Protein AF-A0A6F8PMJ7-F1 (afdb_monomer)

Mean predicted aligned error: 3.42 Å

Sequence (277 aa):
MAQDKQPNQLSEWVGDVQVLHQDPKNQNAIFQVASQFNLLEMVSPRVTPLAGITGYAYDKTQGPVCAMACAAGTLYRNYLVDMAGQKGQTDQCQLNMLDEFERAANHKKHGFWTMQNGYVMPSKPGLVKFKQFLSALSTEEAENLKALIKVGLQQNTQVTLNQAQHCVSQVYCSALPLAYHPYQDDLWQPFAQWVLDAAYEATFHHALLEKHRTGNRRIYLTLLGGGAFGNPTDWIIHAIEKSLHQFANCNLEIIFVSYGQSSQAVQSLLKRAGVSI

Foldseek 3Di:
DDQQQAFEAEAADEAQCLVVLQDPVQFAAEEEAEAFQLRHDDPDLVDWLVVPLPCLVVDRDRRSSVCLQQVVNNCQSAAADDFDPHGGGGQVTTHGLCPQLCVLLVCVVLVLADQRRRATGGDPVSLVSVVVSQVPDDPVRLVVSLLSRGWDKDGFGARPPPPRPGGYIYIYAYAHQQVVDPDDCVSCLVVRLSSLLSSLLVSVVVLLVSCVVPVAQEYEDELHCVPRSPDDSVSSLVSNVVNCVVCGRNHHHYYYYHYPDDDPSSVVSCVVVVHDD

Secondary structure (DSSP, 8-state):
-----PPPEEEEEES-HHHHHH-GGGTT-EEEEEE-TTS---SSTT--GGG-SGGGGT--SHHHHHHHHTHHHHHIIIIISEETTEES--SSS---TTHHHHHHTTHHHHT-EEEETTEEEE-HHHHHHHHHHHHTS-HHHHHHHHTT---EEEEEEEP-GGG---EEEEEEEE---GGGS---HHHHHHHHHHHHHHHHHHHHHHHHHHHHHHS--EEEE--TTSSTT---HHHHHHHHHHHHHHTTTS--EEEEEESSS--HHHHHHHHHTT---

Radius of gyration: 18.29 Å; Cα contacts (8 Å, |Δi|>4): 511; chains: 1; bounding box: 49×43×48 Å

Organism: NCBI:txid2675053

Solvent-accessible surface area (backbone atoms only — not comparable to full-atom values): 14902 Å² total; per-residue (Å²): 130,84,73,58,72,38,63,50,46,72,51,78,45,68,43,63,67,60,59,57,66,56,37,70,90,38,47,53,21,35,34,54,31,45,29,29,36,35,60,45,59,65,97,42,65,85,48,42,48,76,74,57,71,72,64,35,80,76,42,83,50,67,23,25,45,54,40,55,34,25,38,68,58,48,50,33,50,39,55,58,36,86,45,97,92,46,61,23,34,39,84,88,48,66,58,54,33,46,54,60,27,35,59,74,67,42,29,87,80,71,50,35,56,46,80,38,73,31,35,70,49,59,48,74,70,16,35,52,52,45,49,52,54,58,72,68,48,53,74,66,59,43,56,59,50,42,71,36,48,52,68,44,77,44,72,68,38,51,26,62,46,94,77,40,88,43,28,29,23,40,36,35,27,35,52,53,48,46,64,81,49,102,68,62,62,87,55,42,46,74,58,42,39,45,41,38,32,36,40,44,43,52,47,52,53,52,42,52,53,41,20,73,75,68,71,34,39,42,34,37,41,53,70,63,27,48,60,91,20,48,38,59,64,69,51,43,50,49,23,49,51,53,37,48,62,76,53,40,48,58,46,35,41,39,33,38,54,25,68,88,46,81,47,68,68,56,53,52,50,40,50,76,71,70,45,91,127

pLDDT: mean 95.52, std 6.34, range [44.03, 98.81]

Nearest PDB structures (foldseek):
  1vhu-assembly1_A  TM=6.018E-01  e=8.871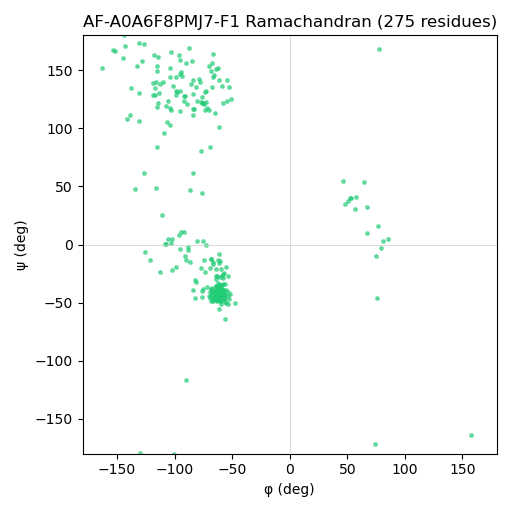E-06  Archaeoglobus fulgidus
  6fx7-assembly1_A  TM=5.863E-01  e=1.952E-05  Archaeoglobus fulgidus DSM 4304
  5zde-assembly1_C  TM=6.324E-01  e=3.594E-03  Deinococcus radiodurans R1 = ATCC 13939 = DSM 20539
  5zdc-assembly5_L  TM=5.803E-01  e=1.736E-03  Deinococcus radiodurans R1 = ATCC 13939 = DSM 20539
  5zdf-assembly1_A  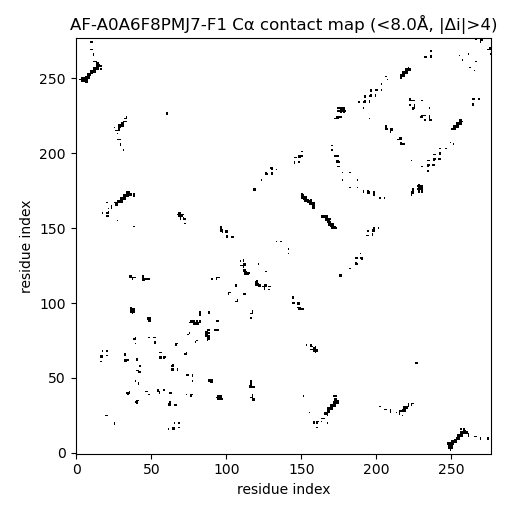TM=5.888E-01  e=2.213E-03  Deinococcus radiodurans R1 = ATCC 13939 = DSM 20539

Structure (mmCIF, N/CA/C/O backbone):
data_AF-A0A6F8PMJ7-F1
#
_entry.id   AF-A0A6F8PMJ7-F1
#
loop_
_atom_site.group_PDB
_atom_site.id
_atom_site.type_symbol
_atom_site.label_atom_id
_atom_site.label_alt_id
_atom_site.label_comp_id
_atom_site.label_asym_id
_atom_site.label_entity_id
_atom_site.label_seq_id
_atom_site.pdbx_PDB_ins_code
_atom_site.Cartn_x
_atom_site.Cartn_y
_atom_site.Cartn_z
_atom_site.occupancy
_atom_site.B_iso_or_equiv
_atom_site.auth_seq_id
_atom_site.auth_comp_id
_atom_site.auth_asym_id
_atom_site.auth_atom_id
_atom_site.pdbx_PDB_model_num
ATOM 1 N N . MET A 1 1 ? 10.478 11.045 26.915 1.00 44.03 1 MET A N 1
ATOM 2 C CA . MET A 1 1 ? 9.078 10.571 26.866 1.00 44.03 1 MET A CA 1
ATOM 3 C C . MET A 1 1 ? 9.116 9.059 26.939 1.00 44.03 1 MET A C 1
ATOM 5 O O . MET A 1 1 ? 9.893 8.468 26.199 1.00 44.03 1 MET A O 1
ATOM 9 N N . ALA A 1 2 ? 8.398 8.444 27.876 1.00 44.75 2 ALA A N 1
ATOM 10 C CA . ALA A 1 2 ? 8.402 6.992 28.008 1.00 44.75 2 ALA A CA 1
ATOM 11 C C . ALA A 1 2 ? 7.767 6.383 26.750 1.00 44.75 2 ALA A C 1
ATOM 13 O O . ALA A 1 2 ? 6.589 6.607 26.488 1.00 44.75 2 ALA A O 1
ATOM 14 N N . GLN A 1 3 ? 8.560 5.673 25.942 1.00 56.00 3 GLN A N 1
ATOM 15 C CA . GLN A 1 3 ? 8.011 4.781 24.926 1.00 56.00 3 GLN A CA 1
ATOM 16 C C . GLN A 1 3 ? 7.131 3.771 25.654 1.00 56.00 3 GLN A C 1
ATOM 18 O O . GLN A 1 3 ? 7.591 3.089 26.570 1.00 56.00 3 GLN A O 1
ATOM 23 N N . ASP A 1 4 ? 5.866 3.719 25.273 1.00 62.66 4 ASP A N 1
ATOM 24 C CA . ASP A 1 4 ? 4.902 2.756 25.775 1.00 62.66 4 ASP A CA 1
ATOM 25 C C . ASP A 1 4 ? 5.290 1.366 25.242 1.00 62.66 4 ASP A C 1
ATOM 27 O O . ASP A 1 4 ? 4.847 0.952 24.173 1.00 62.66 4 ASP A O 1
ATOM 31 N N . LYS A 1 5 ? 6.218 0.693 25.942 1.00 83.25 5 LYS A N 1
ATOM 32 C CA . LYS A 1 5 ? 6.809 -0.607 25.573 1.00 83.25 5 LYS A CA 1
ATOM 33 C C . LYS A 1 5 ? 5.847 -1.772 25.838 1.00 83.25 5 LYS A C 1
ATOM 35 O O . LYS A 1 5 ? 6.249 -2.774 26.426 1.00 83.25 5 LYS A O 1
ATOM 40 N N . GLN A 1 6 ? 4.577 -1.635 25.470 1.00 91.62 6 GLN A N 1
ATOM 41 C CA . GLN A 1 6 ? 3.628 -2.747 25.549 1.00 91.62 6 GLN A CA 1
ATOM 42 C C . GLN A 1 6 ? 3.534 -3.451 24.192 1.00 91.62 6 GLN A C 1
ATOM 44 O O . GLN A 1 6 ? 3.662 -2.792 23.152 1.00 91.62 6 GLN A O 1
ATOM 49 N N . PRO A 1 7 ? 3.310 -4.775 24.188 1.00 94.75 7 PRO A N 1
ATOM 50 C CA . PRO A 1 7 ? 3.139 -5.525 22.954 1.00 94.75 7 PRO A CA 1
ATOM 51 C C . PRO A 1 7 ? 1.913 -5.041 22.171 1.00 94.75 7 PRO A C 1
ATOM 53 O O . PRO A 1 7 ? 0.933 -4.555 22.744 1.00 94.75 7 PRO A O 1
ATOM 56 N N . ASN A 1 8 ? 1.959 -5.202 20.852 1.00 96.81 8 ASN A N 1
ATOM 57 C CA . ASN A 1 8 ? 0.798 -4.957 20.000 1.00 96.81 8 ASN A CA 1
ATOM 58 C C . ASN A 1 8 ? -0.303 -6.002 20.245 1.00 96.81 8 ASN A C 1
ATOM 60 O O . ASN A 1 8 ? -0.028 -7.164 20.539 1.00 96.81 8 ASN A O 1
ATOM 64 N N . GLN A 1 9 ? -1.556 -5.591 20.073 1.00 97.56 9 GLN A N 1
ATOM 65 C CA . GLN A 1 9 ? -2.720 -6.476 20.063 1.00 97.56 9 GLN A CA 1
ATOM 66 C C . GLN A 1 9 ? -3.093 -6.761 18.614 1.00 97.56 9 GLN A C 1
ATOM 68 O O . GLN A 1 9 ? -3.230 -5.823 17.833 1.00 97.56 9 GLN A O 1
ATOM 73 N N . LEU A 1 10 ? -3.252 -8.035 18.257 1.00 98.25 10 LEU A N 1
ATOM 74 C CA . LEU A 1 10 ? -3.600 -8.452 16.901 1.00 98.25 10 LEU A CA 1
ATOM 75 C C . LEU A 1 10 ? -4.967 -9.139 16.899 1.00 98.25 10 LEU A C 1
ATOM 77 O O . LEU A 1 10 ? -5.265 -9.931 17.790 1.00 98.25 10 LEU A O 1
ATOM 81 N N . SER A 1 11 ? -5.780 -8.866 15.884 1.00 98.06 11 SER A N 1
ATOM 82 C CA . SER A 1 11 ? -7.054 -9.558 15.658 1.00 98.06 11 SER A CA 1
ATOM 83 C C . SER A 1 11 ? -7.411 -9.580 14.174 1.00 98.06 11 SER A C 1
ATOM 85 O O . SER A 1 11 ? -6.809 -8.867 13.370 1.00 98.06 11 SER A O 1
ATOM 87 N N . GLU A 1 12 ? -8.388 -10.401 13.800 1.00 98.12 12 GLU A N 1
ATOM 88 C CA . GLU A 1 12 ? -9.005 -10.362 12.476 1.00 98.12 12 GLU A CA 1
ATOM 89 C C . GLU A 1 12 ? -10.433 -9.846 12.603 1.00 98.12 12 GLU A C 1
ATOM 91 O O . GLU A 1 12 ? -11.171 -10.223 13.515 1.00 98.12 12 GLU A O 1
ATOM 96 N N . TRP A 1 13 ? -10.830 -9.011 11.654 1.00 97.81 13 TRP A N 1
ATOM 97 C CA . TRP A 1 13 ? -12.210 -8.622 11.459 1.00 97.81 13 TRP A CA 1
ATOM 98 C C . TRP A 1 13 ? -12.674 -9.061 10.072 1.00 97.81 13 TRP A C 1
ATOM 100 O O . TRP A 1 13 ? -12.023 -8.769 9.067 1.00 97.81 13 TRP A O 1
ATOM 110 N N . VAL A 1 14 ? -13.805 -9.766 10.029 1.00 97.25 14 VAL A N 1
ATOM 111 C CA . VAL A 1 14 ? -14.393 -10.285 8.792 1.00 97.25 14 VAL A CA 1
ATOM 112 C C . VAL A 1 14 ? -15.643 -9.488 8.447 1.00 97.25 14 VAL A C 1
ATOM 114 O O . VAL A 1 14 ? -16.611 -9.493 9.206 1.00 97.25 14 VAL A O 1
ATOM 117 N N . GLY A 1 15 ? -15.645 -8.837 7.286 1.00 95.00 15 GLY A N 1
ATOM 118 C CA . GLY A 1 15 ? -16.805 -8.104 6.792 1.00 95.00 15 GLY A CA 1
ATOM 119 C C . GLY A 1 15 ? -16.458 -7.018 5.780 1.00 95.00 15 GLY A C 1
ATOM 120 O O . GLY A 1 15 ? -15.372 -6.989 5.204 1.00 95.00 15 GLY A O 1
ATOM 121 N N . ASP A 1 16 ? -17.409 -6.114 5.563 1.00 94.62 16 ASP A N 1
ATOM 122 C CA . ASP A 1 16 ? -17.236 -4.946 4.701 1.00 94.62 16 ASP A CA 1
ATOM 123 C C . ASP A 1 16 ? -16.549 -3.781 5.435 1.00 94.62 16 ASP A C 1
ATOM 125 O O . ASP A 1 16 ? -17.098 -3.199 6.372 1.00 94.62 16 ASP A O 1
ATOM 129 N N . VAL A 1 17 ? -15.362 -3.387 4.972 1.00 95.94 17 VAL A N 1
ATOM 130 C CA . VAL A 1 17 ? -14.562 -2.295 5.552 1.00 95.94 17 VAL A CA 1
ATOM 131 C C . VAL A 1 17 ? -15.312 -0.954 5.650 1.00 95.94 17 VAL A C 1
ATOM 133 O O . VAL A 1 17 ? -14.937 -0.104 6.462 1.00 95.94 17 VAL A O 1
ATOM 136 N N . GLN A 1 18 ? -16.396 -0.749 4.892 1.00 96.31 18 GLN A N 1
ATOM 137 C CA . GLN A 1 18 ? -17.269 0.420 5.049 1.00 96.31 18 GLN A CA 1
ATOM 138 C C . GLN A 1 18 ? -17.901 0.496 6.440 1.00 96.31 18 GLN A C 1
ATOM 140 O O . GLN A 1 18 ? -18.009 1.588 6.994 1.00 96.31 18 GLN A O 1
ATOM 145 N N . VAL A 1 19 ? -18.253 -0.649 7.034 1.00 96.62 19 VAL A N 1
ATOM 146 C CA . VAL A 1 19 ? -18.799 -0.725 8.399 1.00 96.62 19 VAL A CA 1
ATOM 147 C C . VAL A 1 19 ? -17.776 -0.200 9.404 1.00 96.62 19 VAL A C 1
ATOM 149 O O . VAL A 1 19 ? -18.125 0.561 10.304 1.00 96.62 19 VAL A O 1
ATOM 152 N N . LEU A 1 20 ? -16.496 -0.534 9.213 1.00 97.31 20 LEU A N 1
ATOM 153 C CA . LEU A 1 20 ? -15.414 -0.019 10.051 1.00 97.31 20 LEU A CA 1
ATOM 154 C C . LEU A 1 20 ? -15.229 1.492 9.874 1.00 97.31 20 LEU A C 1
ATOM 156 O O . LEU A 1 20 ? -15.045 2.195 10.862 1.00 97.31 20 LEU A O 1
ATOM 160 N N . HIS A 1 21 ? -15.325 2.025 8.655 1.00 98.00 21 HIS A N 1
ATOM 161 C CA . HIS A 1 21 ? -15.266 3.479 8.463 1.00 98.00 21 HIS A CA 1
ATOM 162 C C . HIS A 1 21 ? -16.444 4.186 9.143 1.00 98.00 21 HIS A C 1
ATOM 164 O O . HIS A 1 21 ? -16.264 5.254 9.718 1.00 98.00 21 HIS A O 1
ATOM 170 N N . GLN A 1 22 ? -17.641 3.598 9.109 1.00 97.12 22 GLN A N 1
ATOM 171 C CA . GLN A 1 22 ? -18.854 4.176 9.691 1.00 97.12 22 GLN A CA 1
ATOM 172 C C . GLN A 1 22 ? -18.898 4.134 11.221 1.00 97.12 22 GLN A C 1
ATOM 174 O O . GLN A 1 22 ? -19.606 4.950 11.805 1.00 97.12 22 GLN A O 1
ATOM 179 N N . ASP A 1 23 ? -18.173 3.221 11.874 1.00 97.00 23 ASP A N 1
ATOM 180 C CA . ASP A 1 23 ? -18.169 3.111 13.336 1.00 97.00 23 ASP A CA 1
ATOM 181 C C . ASP A 1 23 ? -17.451 4.320 13.976 1.00 97.00 23 ASP A C 1
ATOM 183 O O . ASP A 1 23 ? -16.234 4.467 13.813 1.00 97.00 23 ASP A O 1
ATOM 187 N N . PRO A 1 24 ? -18.147 5.168 14.761 1.00 96.62 24 PRO A N 1
ATOM 188 C CA . PRO A 1 24 ? -17.528 6.309 15.436 1.00 96.62 24 PRO A CA 1
ATOM 189 C C . PRO A 1 24 ? -16.399 5.922 16.399 1.00 96.62 24 PRO A C 1
ATOM 191 O O . PRO A 1 24 ? -15.531 6.744 16.689 1.00 96.62 24 PRO A O 1
ATOM 194 N N . LYS A 1 25 ? -16.346 4.663 16.867 1.00 96.19 25 LYS A N 1
ATOM 195 C CA . LYS A 1 25 ? -15.222 4.147 17.670 1.00 96.19 25 LYS A CA 1
ATOM 196 C C . LYS A 1 25 ? -13.894 4.168 16.915 1.00 96.19 25 LYS A C 1
ATOM 198 O O . LYS A 1 25 ? -12.847 4.035 17.549 1.00 96.19 25 LYS A O 1
ATOM 203 N N . ASN A 1 26 ? -13.930 4.315 15.592 1.00 97.44 26 ASN A N 1
ATOM 204 C CA . ASN A 1 26 ? -12.762 4.403 14.725 1.00 97.44 26 ASN A CA 1
ATOM 205 C C . ASN A 1 26 ? -12.331 5.836 14.427 1.00 97.44 26 ASN A C 1
ATOM 207 O O . ASN A 1 26 ? -11.459 6.032 13.586 1.00 97.44 26 ASN A O 1
ATOM 211 N N . GLN A 1 27 ? -12.871 6.837 15.125 1.00 97.56 27 GLN A N 1
ATOM 212 C CA . GLN A 1 27 ? -12.383 8.208 15.017 1.00 97.56 27 GLN A CA 1
ATOM 213 C C . GLN A 1 27 ? -10.859 8.274 15.212 1.00 97.56 27 GLN A C 1
ATOM 215 O O . GLN A 1 27 ? -10.346 7.838 16.239 1.00 97.56 27 GLN A O 1
ATOM 220 N N . ASN A 1 28 ? -10.143 8.861 14.252 1.00 97.44 28 ASN A N 1
ATOM 221 C CA . ASN A 1 28 ? -8.676 8.934 14.174 1.00 97.44 28 ASN A CA 1
ATOM 222 C C . ASN A 1 28 ? -7.945 7.592 13.955 1.00 97.44 28 ASN A C 1
ATOM 224 O O . ASN A 1 28 ? -6.723 7.551 14.073 1.00 97.44 28 ASN A O 1
ATOM 228 N N . ALA A 1 29 ? -8.647 6.495 13.656 1.00 98.19 29 ALA A N 1
ATOM 229 C CA . ALA A 1 29 ? -7.992 5.237 13.301 1.00 98.19 29 ALA A CA 1
ATOM 230 C C . ALA A 1 29 ? -7.313 5.343 11.927 1.00 98.19 29 ALA A C 1
ATOM 232 O O . ALA A 1 29 ? -7.741 6.117 11.063 1.00 98.19 29 ALA A O 1
ATOM 233 N N . ILE A 1 30 ? -6.273 4.534 11.726 1.00 98.50 30 ILE A N 1
ATOM 234 C CA . ILE A 1 30 ? -5.557 4.426 10.452 1.00 98.50 30 ILE A CA 1
ATOM 235 C C . ILE A 1 30 ? -6.109 3.254 9.646 1.00 98.50 30 ILE A C 1
ATOM 237 O O . ILE A 1 30 ? -6.209 2.140 10.156 1.00 98.50 30 ILE A O 1
ATOM 241 N N . PHE A 1 31 ? -6.402 3.489 8.372 1.00 98.75 31 PHE A N 1
ATOM 242 C CA . PHE A 1 31 ? -6.764 2.459 7.404 1.00 98.75 31 PHE A CA 1
ATOM 243 C C . PHE A 1 31 ? -5.690 2.373 6.325 1.00 98.75 31 PHE A C 1
ATOM 245 O O . PHE A 1 31 ? -5.420 3.361 5.641 1.00 98.75 31 PHE A O 1
ATOM 252 N N . GLN A 1 32 ? -5.083 1.199 6.153 1.00 98.75 32 GLN A N 1
ATOM 253 C CA . GLN A 1 32 ? -4.269 0.923 4.976 1.00 98.75 32 GLN A CA 1
ATOM 254 C C . GLN A 1 32 ? -5.195 0.675 3.784 1.00 98.75 32 GLN A C 1
ATOM 256 O O . GLN A 1 32 ? -6.026 -0.234 3.809 1.00 98.75 32 GLN A O 1
ATOM 261 N N . VAL A 1 33 ? -5.041 1.482 2.738 1.00 98.44 33 VAL A N 1
ATOM 262 C CA . VAL A 1 33 ? -5.892 1.468 1.551 1.00 98.44 33 VAL A CA 1
ATOM 263 C C . VAL A 1 33 ? -5.077 1.018 0.348 1.00 98.44 33 VAL A C 1
ATOM 265 O O . VAL A 1 33 ? -3.980 1.520 0.104 1.00 98.44 33 VAL A O 1
ATOM 268 N N . ALA A 1 34 ? -5.610 0.055 -0.406 1.00 97.88 34 ALA A N 1
ATOM 269 C CA . ALA A 1 34 ? -4.971 -0.373 -1.646 1.00 97.88 34 ALA A CA 1
ATOM 270 C C . ALA A 1 34 ? -5.156 0.705 -2.716 1.00 97.88 34 ALA A C 1
ATOM 272 O O . ALA A 1 34 ? -6.264 1.188 -2.924 1.00 97.88 34 ALA A O 1
ATOM 273 N N . SER A 1 35 ? -4.069 1.047 -3.393 1.00 98.12 35 SER A N 1
ATOM 274 C CA . SER A 1 35 ? -3.992 2.130 -4.367 1.00 98.12 35 SER A CA 1
ATOM 275 C C . SER A 1 35 ? -3.072 1.749 -5.525 1.00 98.12 35 SER A C 1
ATOM 277 O O . SER A 1 35 ? -2.354 0.753 -5.473 1.00 98.12 35 SER A O 1
ATOM 279 N N . GLN A 1 36 ? -3.069 2.563 -6.572 1.00 98.38 36 GLN A N 1
ATOM 280 C CA . GLN A 1 36 ? -2.014 2.633 -7.582 1.00 98.38 36 GLN A CA 1
ATOM 281 C C . GLN A 1 36 ? -0.914 3.612 -7.147 1.00 98.38 36 GLN A C 1
ATOM 283 O O . GLN A 1 36 ? -1.107 4.410 -6.222 1.00 98.38 36 GLN A O 1
ATOM 288 N N . PHE A 1 37 ? 0.226 3.618 -7.848 1.00 98.69 37 PHE A N 1
ATOM 289 C CA . PHE A 1 37 ? 1.337 4.535 -7.558 1.00 98.69 37 PHE A CA 1
ATOM 290 C C . PHE A 1 37 ? 1.027 6.008 -7.861 1.00 98.69 37 PHE A C 1
ATOM 292 O O . PHE A 1 37 ? 1.766 6.879 -7.419 1.00 98.69 37 PHE A O 1
ATOM 299 N N . ASN A 1 38 ? -0.060 6.319 -8.566 1.00 98.44 38 ASN A N 1
ATOM 300 C CA . ASN A 1 38 ? -0.543 7.694 -8.739 1.00 98.44 38 ASN A CA 1
ATOM 301 C C . ASN A 1 38 ? -1.568 8.111 -7.669 1.00 98.44 38 ASN A C 1
ATOM 303 O O . ASN A 1 38 ? -2.197 9.162 -7.784 1.00 98.44 38 ASN A O 1
ATOM 307 N N . LEU A 1 39 ? -1.732 7.300 -6.620 1.00 98.50 39 LEU A N 1
ATOM 308 C CA . LEU A 1 39 ? -2.718 7.520 -5.567 1.00 98.50 39 LEU A CA 1
ATOM 309 C C . LEU A 1 39 ? -4.152 7.599 -6.110 1.00 98.50 39 LEU A C 1
ATOM 311 O O . LEU A 1 39 ? -4.915 8.460 -5.674 1.00 98.50 39 LEU A O 1
ATOM 315 N N . LEU A 1 40 ? -4.497 6.740 -7.069 1.00 98.06 40 LEU A N 1
ATOM 316 C CA . LEU A 1 40 ? -5.857 6.504 -7.552 1.00 98.06 40 LEU A CA 1
ATOM 317 C C . LEU A 1 40 ? -6.141 4.993 -7.582 1.00 98.06 40 LEU A C 1
ATOM 319 O O . LEU A 1 40 ? -5.274 4.160 -7.319 1.00 98.06 40 LEU A O 1
ATOM 323 N N . GLU A 1 41 ? -7.386 4.633 -7.866 1.00 96.62 41 GLU A N 1
ATOM 324 C CA . GLU A 1 41 ? -7.919 3.274 -7.811 1.00 96.62 41 GLU A CA 1
ATOM 325 C C . GLU A 1 41 ? -8.737 2.988 -9.079 1.00 96.62 41 GLU A C 1
ATOM 327 O O . GLU A 1 41 ? -9.876 2.528 -9.044 1.00 96.62 41 GLU A O 1
ATOM 332 N N . MET A 1 42 ? -8.161 3.325 -10.233 1.00 95.06 42 MET A N 1
ATOM 333 C CA . MET A 1 42 ? -8.787 3.091 -11.533 1.00 95.06 42 MET A CA 1
ATOM 334 C C . MET A 1 42 ? -8.934 1.592 -11.830 1.00 95.06 42 MET A C 1
ATOM 336 O O . MET A 1 42 ? -8.061 0.797 -11.509 1.00 95.06 42 MET A O 1
ATOM 340 N N . VAL A 1 43 ? -9.999 1.190 -12.523 1.00 94.00 43 VAL A N 1
ATOM 341 C CA . VAL A 1 43 ? -10.291 -0.237 -12.792 1.00 94.00 43 VAL A CA 1
ATOM 342 C C . VAL A 1 43 ? -9.302 -0.917 -13.756 1.00 94.00 43 VAL A C 1
ATOM 344 O O . VAL A 1 43 ? -9.337 -2.131 -13.943 1.00 94.00 43 VAL A O 1
ATOM 347 N N . SER A 1 44 ? -8.456 -0.146 -14.445 1.00 95.25 44 SER A N 1
ATOM 348 C CA . SER A 1 44 ? -7.535 -0.644 -15.470 1.00 95.25 44 SER A CA 1
ATOM 349 C C . SER A 1 44 ? -6.427 0.372 -15.768 1.00 95.25 44 SER A C 1
ATOM 351 O O . SER A 1 44 ? -6.705 1.573 -15.755 1.00 95.25 44 SER A O 1
ATOM 353 N N . PRO A 1 45 ? -5.227 -0.068 -16.205 1.00 96.38 45 PRO A N 1
ATOM 354 C CA . PRO A 1 45 ? -4.172 0.823 -16.705 1.00 96.38 45 PRO A CA 1
ATOM 355 C C . PRO A 1 45 ? -4.570 1.635 -17.947 1.00 96.38 45 PRO A C 1
ATOM 357 O O . PRO A 1 45 ? -3.812 2.495 -18.390 1.00 96.38 45 PRO A O 1
ATOM 360 N N . ARG A 1 46 ? -5.729 1.374 -18.564 1.00 96.94 46 ARG A N 1
ATOM 361 C CA . ARG A 1 46 ? -6.249 2.161 -19.697 1.00 96.94 46 ARG A CA 1
ATOM 362 C C . ARG A 1 46 ? -7.138 3.330 -19.273 1.00 96.94 46 ARG A C 1
ATOM 364 O O . ARG A 1 46 ? -7.440 4.176 -20.108 1.00 96.94 46 ARG A O 1
ATOM 371 N N . VAL A 1 47 ? -7.566 3.371 -18.015 1.00 97.31 47 VAL A N 1
ATOM 372 C CA . VAL A 1 47 ? -8.423 4.434 -17.490 1.00 97.31 47 VAL A CA 1
ATOM 373 C C . VAL A 1 47 ? -7.531 5.524 -16.907 1.00 97.31 47 VAL A C 1
ATOM 375 O O . VAL A 1 47 ? -6.679 5.257 -16.064 1.00 97.31 47 VAL A O 1
ATOM 378 N N . THR A 1 48 ? -7.700 6.746 -17.404 1.00 97.69 48 THR A N 1
ATOM 379 C CA . THR A 1 48 ? -6.907 7.910 -16.995 1.00 97.69 48 THR A CA 1
ATOM 380 C C . THR A 1 48 ? -7.645 8.713 -15.919 1.00 97.69 48 THR A C 1
ATOM 382 O O . THR A 1 48 ? -8.867 8.591 -15.800 1.00 97.69 48 THR A O 1
ATOM 385 N N . PRO A 1 49 ? -6.955 9.604 -15.183 1.00 97.56 49 PRO A N 1
ATOM 386 C CA . PRO A 1 49 ? -7.599 10.527 -14.238 1.00 97.56 49 PRO A CA 1
ATOM 387 C C . PRO A 1 49 ? -8.739 11.372 -14.835 1.00 97.56 49 PRO A C 1
ATOM 389 O O . PRO A 1 49 ? -9.680 11.750 -14.134 1.00 97.56 49 PRO A O 1
ATOM 392 N N . LEU A 1 50 ? -8.696 11.632 -16.149 1.00 97.38 50 LEU A N 1
ATOM 393 C CA . LEU A 1 50 ? -9.732 12.384 -16.867 1.00 97.38 50 LEU A CA 1
ATOM 394 C C . LEU A 1 50 ? -11.066 11.635 -16.976 1.00 97.38 50 LEU A C 1
ATOM 396 O O . LEU A 1 50 ? -12.099 12.271 -17.165 1.00 97.38 50 LEU A O 1
ATOM 400 N N . ALA A 1 51 ? -11.072 10.307 -16.818 1.00 97.06 51 ALA A N 1
ATOM 401 C CA . ALA A 1 51 ? -12.311 9.537 -16.709 1.00 97.06 51 ALA A CA 1
ATOM 402 C C . ALA A 1 51 ? -13.084 9.851 -15.412 1.00 97.06 51 ALA A C 1
ATOM 404 O O . ALA A 1 51 ? -14.270 9.540 -15.302 1.00 97.06 51 ALA A O 1
ATOM 405 N N . GLY A 1 52 ? -12.423 10.498 -14.448 1.00 96.69 52 GLY A N 1
ATOM 406 C CA . GLY A 1 52 ? -13.000 10.892 -13.177 1.00 96.69 52 GLY A CA 1
ATOM 407 C C . GLY A 1 52 ? -13.207 9.733 -12.208 1.00 96.69 52 GLY A C 1
ATOM 408 O O . GLY A 1 52 ? -12.765 8.610 -12.427 1.00 96.69 52 GLY A O 1
ATOM 409 N N . ILE A 1 53 ? -13.890 10.030 -11.103 1.00 96.62 53 ILE A N 1
ATOM 410 C CA . ILE A 1 53 ? -14.004 9.112 -9.956 1.00 96.62 53 ILE A CA 1
ATOM 411 C C . ILE A 1 53 ? -15.354 8.386 -9.874 1.00 96.62 53 ILE A C 1
ATOM 413 O O . ILE A 1 53 ? -15.584 7.611 -8.954 1.00 96.62 53 ILE A O 1
ATOM 417 N N . THR A 1 54 ? -16.273 8.600 -10.820 1.00 95.19 54 THR A N 1
ATOM 418 C CA . THR A 1 54 ? -17.606 7.960 -10.794 1.00 95.19 54 THR A CA 1
ATOM 419 C C . THR A 1 54 ? -17.527 6.437 -10.916 1.00 95.19 54 THR A C 1
ATOM 421 O O . THR A 1 54 ? -18.357 5.733 -10.342 1.00 95.19 54 THR A O 1
ATOM 424 N N . GLY A 1 55 ? -16.500 5.922 -11.602 1.00 95.19 55 GLY A N 1
ATOM 425 C CA . GLY 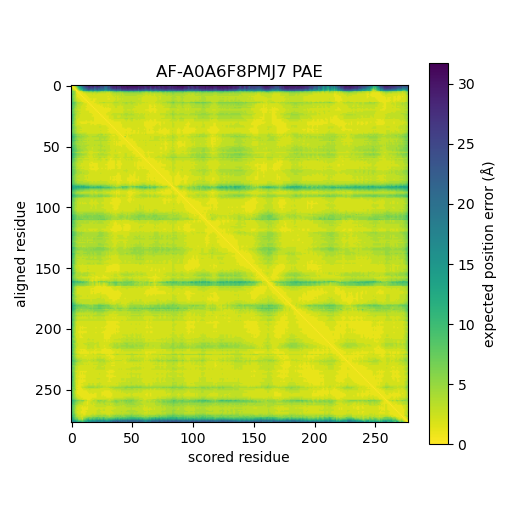A 1 55 ? -16.241 4.486 -11.739 1.00 95.19 55 GLY A CA 1
ATOM 426 C C . GLY A 1 55 ? -16.033 3.763 -10.405 1.00 95.19 55 GLY A C 1
ATOM 427 O O . GLY A 1 55 ? -16.388 2.592 -10.286 1.00 95.19 55 GLY A O 1
ATOM 428 N N . TYR A 1 56 ? -15.556 4.472 -9.377 1.00 96.25 56 TYR A N 1
ATOM 429 C CA . TYR A 1 56 ? -15.299 3.909 -8.052 1.00 96.25 56 TYR A CA 1
ATOM 430 C C . TYR A 1 56 ? -16.563 3.346 -7.395 1.00 96.25 56 TYR A C 1
ATOM 432 O O . TYR A 1 56 ? -16.485 2.413 -6.606 1.00 96.25 56 TYR A O 1
ATOM 440 N N . ALA A 1 57 ? -17.746 3.880 -7.724 1.00 94.19 57 ALA A N 1
ATOM 441 C CA . ALA A 1 57 ? -19.010 3.399 -7.165 1.00 94.19 57 ALA A CA 1
ATOM 442 C C . ALA A 1 57 ? -19.313 1.934 -7.546 1.00 94.19 57 ALA A C 1
ATOM 444 O O . ALA A 1 57 ? -20.016 1.222 -6.811 1.00 94.19 57 ALA A O 1
ATOM 445 N N . TYR A 1 58 ? -18.780 1.488 -8.687 1.00 94.81 58 TYR A N 1
ATOM 446 C CA . TYR A 1 58 ? -19.020 0.165 -9.262 1.00 94.81 58 TYR A CA 1
ATOM 447 C C . TYR A 1 58 ? -17.905 -0.835 -8.957 1.00 94.81 58 TYR A C 1
ATOM 449 O O . TYR A 1 58 ? -18.145 -2.039 -9.021 1.00 94.81 58 TYR A O 1
ATOM 457 N N . ASP A 1 59 ? -16.716 -0.361 -8.592 1.00 93.75 59 ASP A N 1
ATOM 458 C CA . ASP A 1 59 ? -15.616 -1.221 -8.177 1.00 93.75 59 ASP A CA 1
ATOM 459 C C . ASP A 1 59 ? -15.754 -1.567 -6.686 1.00 93.75 59 ASP A C 1
ATOM 461 O O . ASP A 1 59 ? -15.751 -0.700 -5.813 1.00 93.75 59 ASP A O 1
ATOM 465 N N . LYS A 1 60 ? -15.933 -2.860 -6.395 1.00 92.62 60 LYS A N 1
ATOM 466 C CA . LYS A 1 60 ? -16.102 -3.384 -5.030 1.00 92.62 60 LYS A CA 1
ATOM 467 C C . LYS A 1 60 ? -14.801 -3.903 -4.420 1.00 92.62 60 LYS A C 1
ATOM 469 O O . LYS A 1 60 ? -14.830 -4.522 -3.359 1.00 92.62 60 LYS A O 1
ATOM 474 N N . THR A 1 61 ? -13.662 -3.680 -5.072 1.00 93.75 61 THR A N 1
ATOM 475 C CA . THR A 1 61 ? -12.361 -3.963 -4.467 1.00 93.75 61 THR A CA 1
ATOM 476 C C . THR A 1 61 ? -12.091 -3.006 -3.304 1.00 93.75 61 THR A C 1
ATOM 478 O O . THR A 1 61 ? -12.658 -1.918 -3.204 1.00 93.75 61 THR A O 1
ATOM 481 N N . GLN A 1 62 ? -11.224 -3.427 -2.382 1.00 95.06 62 GLN A N 1
ATOM 482 C CA . GLN A 1 62 ? -11.003 -2.711 -1.123 1.00 95.06 62 GLN A CA 1
ATOM 483 C C . GLN A 1 62 ? -10.561 -1.250 -1.322 1.00 95.06 62 GLN A C 1
ATOM 485 O O . GLN A 1 62 ? -11.045 -0.383 -0.603 1.00 95.06 62 GLN A O 1
ATOM 490 N N . GLY A 1 63 ? -9.702 -0.970 -2.308 1.00 97.06 63 GLY A N 1
ATOM 491 C CA . GLY A 1 63 ? -9.201 0.381 -2.584 1.00 97.06 63 GLY A CA 1
ATOM 492 C C . GLY A 1 63 ? -10.319 1.399 -2.839 1.00 97.06 63 GLY A C 1
ATOM 493 O O . GLY A 1 63 ? -10.507 2.298 -2.019 1.00 97.06 63 GLY A O 1
ATOM 494 N N . PRO A 1 64 ? -11.111 1.242 -3.917 1.00 97.00 64 PRO A N 1
ATOM 495 C CA . PRO A 1 64 ? -12.258 2.099 -4.223 1.00 97.00 64 PRO A CA 1
ATOM 496 C C . PRO A 1 64 ? -13.282 2.186 -3.091 1.00 97.00 64 PRO A C 1
ATOM 498 O O . PRO A 1 64 ? -13.794 3.268 -2.809 1.00 97.00 64 PRO A O 1
ATOM 501 N N . VAL A 1 65 ? -13.555 1.074 -2.402 1.00 97.06 65 VAL A N 1
ATOM 502 C CA . VAL A 1 65 ? -14.507 1.038 -1.283 1.00 97.06 65 VAL A CA 1
ATOM 503 C C . VAL A 1 65 ? -14.050 1.933 -0.124 1.00 97.06 65 VAL A C 1
ATOM 505 O O . VAL A 1 65 ? -14.837 2.750 0.363 1.00 97.06 65 VAL A O 1
ATOM 508 N N . CYS A 1 66 ? -12.782 1.838 0.285 1.00 97.81 66 CYS A N 1
ATOM 509 C CA . CYS A 1 66 ? -12.184 2.722 1.289 1.00 97.81 66 CYS A CA 1
ATOM 510 C C . CYS A 1 66 ? -12.101 4.171 0.788 1.00 97.81 66 CYS A C 1
ATOM 512 O O . CYS A 1 66 ? -12.496 5.100 1.490 1.00 97.81 66 CYS A O 1
ATOM 514 N N . ALA A 1 67 ? -11.647 4.379 -0.447 1.00 97.75 67 ALA A N 1
ATOM 515 C CA . ALA A 1 67 ? -11.518 5.698 -1.058 1.00 97.75 67 ALA A CA 1
ATOM 516 C C . ALA A 1 67 ? -12.861 6.455 -1.096 1.00 97.75 67 ALA A C 1
ATOM 518 O O . ALA A 1 67 ? -12.927 7.653 -0.808 1.00 97.75 67 ALA A O 1
ATOM 519 N N . MET A 1 68 ? -13.960 5.757 -1.393 1.00 97.12 68 MET A N 1
ATOM 520 C CA . MET A 1 68 ? -15.310 6.329 -1.386 1.00 97.12 68 MET A CA 1
ATOM 521 C C . MET A 1 68 ? -15.894 6.494 0.017 1.00 97.12 68 MET A C 1
ATOM 523 O O . MET A 1 68 ? -16.797 7.314 0.201 1.00 97.12 68 MET A O 1
ATOM 527 N N . ALA A 1 69 ? -15.378 5.773 1.018 1.00 97.81 69 ALA A N 1
ATOM 528 C CA . ALA A 1 69 ? -15.773 5.992 2.404 1.00 97.81 69 ALA A CA 1
ATOM 529 C C . ALA A 1 69 ? -15.381 7.394 2.905 1.00 97.81 69 ALA A C 1
ATOM 531 O O . ALA A 1 69 ? -16.072 7.955 3.756 1.00 97.81 69 ALA A O 1
ATOM 532 N N . CYS A 1 70 ? -14.330 7.974 2.320 1.00 97.50 70 CYS A N 1
ATOM 533 C CA . CYS A 1 70 ? -13.831 9.323 2.580 1.00 97.50 70 CYS A CA 1
ATOM 534 C C . CYS A 1 70 ? -13.716 10.123 1.269 1.00 97.50 70 CYS A C 1
ATOM 536 O O . CYS A 1 70 ? -12.634 10.558 0.864 1.00 97.50 70 CYS A O 1
ATOM 538 N N . ALA A 1 71 ? -14.848 10.320 0.583 1.00 96.06 71 ALA A N 1
ATOM 539 C CA . ALA A 1 71 ? -14.893 10.767 -0.813 1.00 96.06 71 ALA A CA 1
ATOM 540 C C . ALA A 1 71 ? -14.204 12.119 -1.087 1.00 96.06 71 ALA A C 1
ATOM 542 O O . ALA A 1 71 ? -13.680 12.326 -2.183 1.00 96.06 71 ALA A O 1
ATOM 543 N N . ALA A 1 72 ? -14.156 13.028 -0.106 1.00 95.69 72 ALA A N 1
ATOM 544 C CA . ALA A 1 72 ? -13.451 14.306 -0.238 1.00 95.69 72 ALA A CA 1
ATOM 545 C C . ALA A 1 72 ? -11.954 14.112 -0.535 1.00 95.69 72 ALA A C 1
ATOM 547 O O . ALA A 1 72 ? -11.386 14.816 -1.371 1.00 95.69 72 ALA A O 1
ATOM 548 N N . GLY A 1 73 ? -11.332 13.111 0.092 1.00 96.12 73 GLY A N 1
ATOM 549 C CA . GLY A 1 73 ? -9.948 12.749 -0.174 1.00 96.12 73 GLY A CA 1
ATOM 550 C C . GLY A 1 73 ? -9.749 12.226 -1.598 1.00 96.12 73 GLY A C 1
ATOM 551 O O . GLY A 1 73 ? -8.800 12.608 -2.284 1.00 96.12 73 GLY A O 1
ATOM 552 N N . THR A 1 74 ? -10.660 11.394 -2.085 1.00 96.56 74 THR A N 1
ATOM 553 C CA . THR A 1 74 ? -10.620 10.868 -3.459 1.00 96.56 74 THR A CA 1
ATOM 554 C C . THR A 1 74 ? -10.792 11.974 -4.499 1.00 96.56 74 THR A C 1
ATOM 556 O O . THR A 1 74 ? -10.008 12.061 -5.445 1.00 96.56 74 THR A O 1
ATOM 559 N N . LEU A 1 75 ? -11.740 12.890 -4.278 1.00 97.31 75 LEU A N 1
ATOM 560 C CA . LEU A 1 75 ? -11.917 14.081 -5.109 1.00 97.31 75 LEU A CA 1
ATOM 561 C C . LEU A 1 75 ? -10.645 14.932 -5.124 1.00 97.31 75 LEU A C 1
ATOM 563 O O . LEU A 1 75 ? -10.192 15.336 -6.195 1.00 97.31 75 LEU A O 1
ATOM 567 N N . TYR A 1 76 ? -10.037 15.164 -3.958 1.00 97.69 76 TYR A N 1
ATOM 568 C CA . TYR A 1 76 ? -8.806 15.937 -3.867 1.00 97.69 76 TYR A CA 1
ATOM 569 C C . TYR A 1 76 ? -7.669 15.303 -4.681 1.00 97.69 76 TYR A C 1
ATOM 571 O O . TYR A 1 76 ? -7.095 15.978 -5.535 1.00 97.69 76 TYR A O 1
ATOM 579 N N . ARG A 1 77 ? -7.388 14.005 -4.491 1.00 97.62 77 ARG A N 1
ATOM 580 C CA . ARG A 1 77 ? -6.313 13.289 -5.211 1.00 97.62 77 ARG A CA 1
ATOM 581 C C . ARG A 1 77 ? -6.489 13.315 -6.725 1.00 97.62 77 ARG A C 1
ATOM 583 O O . ARG A 1 77 ? -5.491 13.390 -7.436 1.00 97.62 77 ARG A O 1
ATOM 590 N N . ASN A 1 78 ? -7.724 13.265 -7.224 1.00 98.31 78 ASN A N 1
ATOM 591 C CA . ASN A 1 78 ? -7.971 13.293 -8.663 1.00 98.31 78 ASN A CA 1
ATOM 592 C C . ASN A 1 78 ? -7.961 14.718 -9.240 1.00 98.31 78 ASN A C 1
ATOM 594 O O . ASN A 1 78 ? -7.338 14.947 -10.269 1.00 98.31 78 ASN A O 1
ATOM 598 N N . TYR A 1 79 ? -8.629 15.682 -8.595 1.00 98.25 79 TYR A N 1
ATOM 599 C CA . TYR A 1 79 ? -8.949 16.978 -9.216 1.00 98.25 79 TYR A CA 1
ATOM 600 C C . TYR A 1 79 ? -8.238 18.194 -8.611 1.00 98.25 79 TYR A C 1
ATOM 602 O O . TYR A 1 79 ? -8.126 19.213 -9.285 1.00 98.25 79 TYR A O 1
ATOM 610 N N . LEU A 1 80 ? -7.791 18.133 -7.351 1.00 97.94 80 LEU A N 1
ATOM 611 C CA . LEU A 1 80 ? -7.352 19.325 -6.604 1.00 97.94 80 LEU A CA 1
ATOM 612 C C . LEU A 1 80 ? -5.941 19.228 -6.022 1.00 97.94 80 LEU A C 1
ATOM 614 O O . LEU A 1 80 ? -5.451 20.223 -5.480 1.00 97.94 80 LEU A O 1
ATOM 618 N N . VAL A 1 81 ? -5.293 18.066 -6.125 1.00 97.44 81 VAL A N 1
ATOM 619 C CA . VAL A 1 81 ? -3.910 17.897 -5.684 1.00 97.44 81 VAL A CA 1
ATOM 620 C C . VAL A 1 81 ? -3.004 18.873 -6.427 1.00 97.44 81 VAL A C 1
ATOM 622 O O . VAL A 1 81 ? -3.163 19.100 -7.628 1.00 97.44 81 VAL A O 1
ATOM 625 N N . ASP A 1 82 ? -2.094 19.496 -5.688 1.00 95.94 82 ASP A N 1
ATOM 626 C CA . ASP A 1 82 ? -1.121 20.420 -6.251 1.00 95.94 82 ASP A CA 1
ATOM 627 C C . ASP A 1 82 ? -0.077 19.660 -7.065 1.00 95.94 82 ASP A C 1
ATOM 629 O O . ASP A 1 82 ? 0.667 18.836 -6.537 1.00 95.94 82 ASP A O 1
ATOM 633 N N . MET A 1 83 ? -0.029 19.961 -8.360 1.00 93.12 83 MET A N 1
ATOM 634 C CA . MET A 1 83 ? 0.941 19.426 -9.307 1.00 93.12 83 MET A CA 1
ATOM 635 C C . MET A 1 83 ? 1.769 20.580 -9.877 1.00 93.12 83 MET A C 1
ATOM 637 O O . MET A 1 83 ? 1.378 21.748 -9.807 1.00 93.12 83 MET A O 1
ATOM 641 N N . ALA A 1 84 ? 2.918 20.275 -10.478 1.00 88.12 84 ALA A N 1
ATOM 642 C CA . ALA A 1 84 ? 3.754 21.294 -11.106 1.00 88.12 84 ALA A CA 1
ATOM 643 C C . ALA A 1 84 ? 3.000 21.993 -12.256 1.00 88.12 84 ALA A C 1
ATOM 645 O O . ALA A 1 84 ? 2.896 21.460 -13.357 1.00 88.12 84 ALA A O 1
ATOM 646 N N . GLY A 1 85 ? 2.476 23.193 -11.988 1.00 88.88 85 GLY A N 1
ATOM 647 C CA . GLY A 1 85 ? 1.784 24.027 -12.973 1.00 88.88 85 GLY A CA 1
ATOM 648 C C . GLY A 1 85 ? 0.294 23.731 -13.176 1.00 88.88 85 GLY A C 1
ATOM 649 O O . GLY A 1 85 ? -0.312 24.370 -14.033 1.00 88.88 85 GLY A O 1
ATOM 650 N N . GLN A 1 86 ? -0.317 22.817 -12.410 1.00 95.19 86 GLN A N 1
ATOM 651 C CA . GLN A 1 86 ? -1.757 22.533 -12.506 1.00 95.19 86 GLN A CA 1
ATOM 652 C C . GLN A 1 86 ? -2.358 21.993 -11.199 1.00 95.19 86 GLN A C 1
ATOM 654 O O . GLN A 1 86 ? -1.647 21.585 -10.281 1.00 95.19 86 GLN A O 1
ATOM 659 N N . LYS A 1 87 ? -3.693 21.966 -11.140 1.00 96.62 87 LYS A N 1
ATOM 660 C CA . LYS A 1 87 ? -4.467 21.262 -10.112 1.00 96.62 87 LYS A CA 1
ATOM 661 C C . LYS A 1 87 ? -4.991 19.948 -10.679 1.00 96.62 87 LYS A C 1
ATOM 663 O O . LYS A 1 87 ? -5.505 19.926 -11.795 1.00 96.62 87 LYS A O 1
ATOM 668 N N . GLY A 1 88 ? -4.889 18.888 -9.886 1.00 97.88 88 GLY A N 1
ATOM 669 C CA . GLY A 1 88 ? -5.384 17.571 -10.254 1.00 97.88 88 GLY A CA 1
ATOM 670 C C . GLY A 1 88 ? -4.481 16.820 -11.226 1.00 97.88 88 GLY A C 1
ATOM 671 O O . GLY A 1 88 ? -3.542 17.357 -11.820 1.00 97.88 88 GLY A O 1
ATOM 672 N N . GLN A 1 89 ? -4.789 15.538 -11.364 1.00 98.12 89 GLN A N 1
ATOM 673 C CA . GLN A 1 89 ? -4.088 14.608 -12.231 1.00 98.12 89 GLN A CA 1
ATOM 674 C C . GLN A 1 89 ? -4.782 14.536 -13.595 1.00 98.12 89 GLN A C 1
ATOM 676 O O . GLN A 1 89 ? -6.006 14.619 -13.697 1.00 98.12 89 GLN A O 1
ATOM 681 N N . THR A 1 90 ? -3.999 14.363 -14.654 1.00 96.69 90 THR A N 1
ATOM 682 C CA . THR A 1 90 ? -4.468 14.180 -16.036 1.00 96.69 90 THR A CA 1
ATOM 683 C C . THR A 1 90 ? -3.789 12.961 -16.659 1.00 96.69 90 THR A C 1
ATOM 685 O O . THR A 1 90 ? -2.990 12.274 -16.031 1.00 96.69 90 THR A O 1
ATOM 688 N N . ASP A 1 91 ? -4.090 12.651 -17.913 1.00 94.38 91 ASP A N 1
ATOM 689 C CA . ASP A 1 91 ? -3.335 11.663 -18.689 1.00 94.38 91 ASP A CA 1
ATOM 690 C C . ASP A 1 91 ? -1.869 12.078 -18.940 1.00 94.38 91 ASP A C 1
ATOM 692 O O . ASP A 1 91 ? -1.024 11.214 -19.162 1.00 94.38 91 ASP A O 1
ATOM 696 N N . GLN A 1 92 ? -1.553 13.374 -18.848 1.00 93.44 92 GLN A N 1
ATOM 697 C CA . GLN A 1 92 ? -0.217 13.931 -19.104 1.00 93.44 92 GLN A CA 1
ATOM 698 C C . GLN A 1 92 ? 0.586 14.265 -17.837 1.00 93.44 92 GLN A C 1
ATOM 700 O O . GLN A 1 92 ? 1.812 14.350 -17.897 1.00 93.44 92 GLN A O 1
ATOM 705 N N . CYS A 1 93 ? -0.075 14.463 -16.695 1.00 95.56 93 CYS A N 1
ATOM 706 C CA . CYS A 1 93 ? 0.572 14.813 -15.433 1.00 95.56 93 CYS A CA 1
ATOM 707 C C . CYS A 1 93 ? -0.075 14.038 -14.282 1.00 95.56 93 CYS A C 1
ATOM 709 O O . CYS A 1 93 ? -1.235 14.266 -13.943 1.00 95.56 93 CYS A O 1
ATOM 711 N N . GLN A 1 94 ? 0.672 13.106 -13.692 1.00 97.44 94 GLN A N 1
ATOM 712 C CA . GLN A 1 94 ? 0.202 12.238 -12.613 1.00 97.44 94 GLN A CA 1
ATOM 713 C C . GLN A 1 94 ? 1.221 12.194 -11.490 1.00 97.44 94 GLN A C 1
ATOM 715 O O . GLN A 1 94 ? 2.420 12.38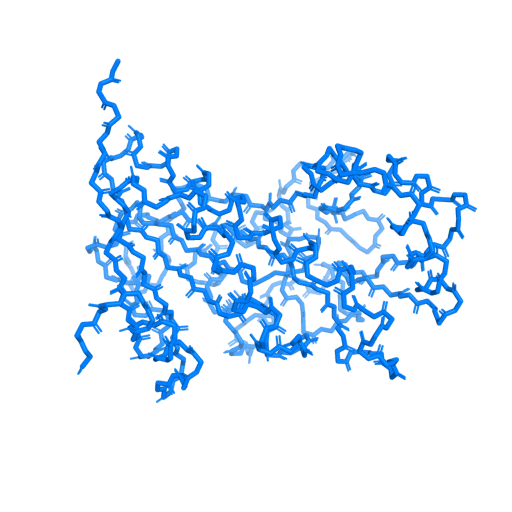1 -11.711 1.00 97.44 94 GLN A O 1
ATOM 720 N N . LEU A 1 95 ? 0.735 11.923 -10.285 1.00 98.06 95 LEU A N 1
ATOM 721 C CA . LEU A 1 95 ? 1.595 11.556 -9.178 1.00 98.06 95 LEU A CA 1
ATOM 722 C C . LEU A 1 95 ? 2.292 10.229 -9.500 1.00 98.06 95 LEU A C 1
ATOM 724 O O . LEU A 1 95 ? 1.759 9.378 -10.212 1.00 98.06 95 LEU A O 1
ATOM 728 N N . ASN A 1 96 ? 3.488 10.046 -8.954 1.00 98.00 96 ASN A N 1
ATOM 729 C CA . ASN A 1 96 ? 4.200 8.780 -9.014 1.00 98.00 96 ASN A CA 1
ATOM 730 C C . ASN A 1 96 ? 4.901 8.550 -7.678 1.00 98.00 96 ASN A C 1
ATOM 732 O O . ASN A 1 96 ? 5.884 9.213 -7.369 1.00 98.00 96 ASN A O 1
ATOM 736 N N . MET A 1 97 ? 4.399 7.603 -6.894 1.00 98.56 97 MET A N 1
ATOM 737 C CA . MET A 1 97 ? 4.966 7.243 -5.597 1.00 98.56 97 MET A CA 1
ATOM 738 C C . MET A 1 97 ? 6.293 6.463 -5.703 1.00 98.56 97 MET A C 1
ATOM 740 O O . MET A 1 9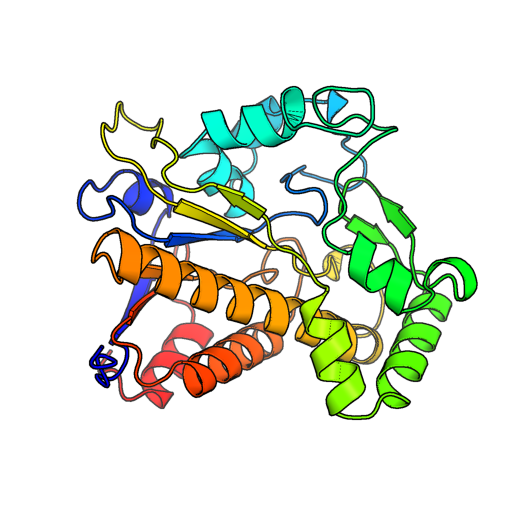7 ? 6.888 6.132 -4.681 1.00 98.56 97 MET A O 1
ATOM 744 N N . LEU A 1 98 ? 6.781 6.189 -6.917 1.00 98.44 98 LEU A N 1
ATOM 745 C CA . LEU A 1 98 ? 8.128 5.677 -7.183 1.00 98.44 98 LEU A CA 1
ATOM 746 C C . LEU A 1 98 ? 9.068 6.733 -7.776 1.00 98.44 98 LEU A C 1
ATOM 748 O O . LEU A 1 98 ? 10.185 6.388 -8.125 1.00 98.44 98 LEU A O 1
ATOM 752 N N . ASP A 1 99 ? 8.684 8.001 -7.912 1.00 97.94 99 ASP A N 1
ATOM 753 C CA . ASP A 1 99 ? 9.513 9.023 -8.575 1.00 97.94 99 ASP A CA 1
ATOM 754 C C . ASP A 1 99 ? 10.922 9.199 -7.959 1.00 97.94 99 ASP A C 1
ATOM 756 O O . ASP A 1 99 ? 11.925 9.286 -8.674 1.00 97.94 99 ASP A O 1
ATOM 760 N N . GLU A 1 100 ? 11.024 9.242 -6.629 1.00 98.31 100 GLU A N 1
ATOM 761 C CA . GLU A 1 100 ? 12.293 9.348 -5.904 1.00 98.31 100 GLU A CA 1
ATOM 762 C C . GLU A 1 100 ? 13.113 8.073 -6.010 1.00 98.31 100 GLU A C 1
ATOM 764 O O . GLU A 1 100 ? 14.310 8.138 -6.312 1.00 98.31 100 GLU A O 1
ATOM 769 N N . PHE A 1 101 ? 12.447 6.932 -5.843 1.00 97.88 101 PHE A N 1
ATOM 770 C CA . PHE A 1 101 ? 13.024 5.617 -6.064 1.00 97.88 101 PHE A CA 1
ATOM 771 C C . PHE A 1 101 ? 13.607 5.499 -7.481 1.00 97.88 101 PHE A C 1
ATOM 773 O O . PHE A 1 101 ? 14.765 5.134 -7.660 1.00 97.88 101 PHE A O 1
ATOM 780 N N . GLU A 1 102 ? 12.831 5.851 -8.505 1.00 97.69 102 GLU A N 1
ATOM 781 C CA . GLU A 1 102 ? 13.199 5.760 -9.916 1.00 97.69 102 GLU A CA 1
ATOM 782 C C . GLU A 1 102 ? 14.414 6.633 -10.222 1.00 97.69 102 GLU A C 1
ATOM 784 O O . GLU A 1 102 ? 15.334 6.207 -10.927 1.00 97.69 102 GLU A O 1
ATOM 789 N N . ARG A 1 103 ? 14.458 7.848 -9.666 1.00 97.88 103 ARG A N 1
ATOM 790 C CA . ARG A 1 103 ? 15.611 8.738 -9.815 1.00 97.88 103 ARG A CA 1
ATOM 791 C C . ARG A 1 103 ? 16.866 8.135 -9.188 1.00 97.88 103 ARG A C 1
ATOM 793 O O . ARG A 1 103 ? 17.906 8.116 -9.845 1.00 97.88 103 ARG A O 1
ATOM 800 N N . ALA A 1 104 ? 16.772 7.642 -7.955 1.00 97.50 104 ALA A N 1
ATOM 801 C CA . ALA A 1 104 ? 17.904 7.064 -7.234 1.00 97.50 104 ALA A CA 1
ATOM 802 C C . ALA A 1 104 ? 18.392 5.747 -7.861 1.00 97.50 104 ALA A C 1
ATOM 804 O O . ALA A 1 104 ? 19.594 5.533 -7.990 1.00 97.50 104 ALA A O 1
ATOM 805 N N . ALA A 1 105 ? 17.476 4.917 -8.364 1.00 95.94 105 ALA A N 1
ATOM 806 C CA . ALA A 1 105 ? 17.779 3.682 -9.086 1.00 95.94 105 ALA A CA 1
ATOM 807 C C . ALA A 1 105 ? 18.274 3.917 -10.528 1.00 95.94 105 ALA A C 1
ATOM 809 O O . ALA A 1 105 ? 18.464 2.965 -11.286 1.00 95.94 105 ALA A O 1
ATOM 810 N N . ASN A 1 106 ? 18.435 5.178 -10.951 1.00 95.06 106 ASN A N 1
ATOM 811 C CA . ASN A 1 106 ? 18.784 5.567 -12.318 1.00 95.06 106 ASN A CA 1
ATOM 812 C C . ASN A 1 106 ? 17.873 4.906 -13.375 1.00 95.06 106 ASN A C 1
ATOM 814 O O . ASN A 1 106 ? 18.304 4.512 -14.466 1.00 95.06 106 ASN A O 1
ATOM 818 N N . HIS A 1 107 ? 16.587 4.777 -13.038 1.00 93.56 107 HIS A N 1
ATOM 819 C CA . HIS A 1 107 ? 15.581 4.037 -13.792 1.00 93.56 107 HIS A CA 1
ATOM 820 C C . HIS A 1 107 ? 15.514 4.480 -15.262 1.00 93.56 107 HIS A C 1
ATOM 822 O O . HIS A 1 107 ? 15.484 3.633 -16.156 1.00 93.56 107 HIS A O 1
ATOM 828 N N . LYS A 1 108 ? 15.602 5.791 -15.532 1.00 91.69 108 LYS A N 1
ATOM 829 C CA . LYS A 1 108 ? 15.584 6.363 -16.891 1.00 91.69 108 LYS A CA 1
ATOM 830 C C . LYS A 1 108 ? 16.716 5.838 -17.782 1.00 91.69 108 LYS A C 1
ATOM 832 O O . LYS A 1 108 ? 16.517 5.668 -18.981 1.00 91.69 108 LYS A O 1
ATOM 837 N N . LYS A 1 109 ? 17.897 5.579 -17.212 1.00 93.44 109 LYS A N 1
ATOM 838 C CA . LYS A 1 109 ? 19.042 5.019 -17.944 1.00 93.44 109 LYS A CA 1
ATOM 839 C C . LYS A 1 109 ? 18.869 3.522 -18.192 1.00 93.44 109 LYS A C 1
ATOM 841 O O . LYS A 1 109 ? 19.223 3.032 -19.260 1.00 93.44 109 LYS A O 1
ATOM 846 N N . HIS A 1 110 ? 18.351 2.793 -17.206 1.00 92.12 110 HIS A N 1
ATOM 847 C CA . HIS A 1 110 ? 18.245 1.336 -17.283 1.00 92.12 110 HIS A CA 1
ATOM 848 C C . HIS A 1 110 ? 17.015 0.843 -18.059 1.00 92.12 110 HIS A C 1
ATOM 850 O O . HIS A 1 110 ? 17.080 -0.218 -18.693 1.00 92.12 110 HIS A O 1
ATOM 856 N N . GLY A 1 111 ? 15.922 1.610 -18.024 1.00 94.19 111 GLY A N 1
ATOM 857 C CA . GLY A 1 111 ? 14.644 1.272 -18.645 1.00 94.19 111 GLY A CA 1
ATOM 858 C C . GLY A 1 111 ? 14.006 0.031 -18.019 1.00 94.19 111 GLY A C 1
ATOM 859 O O . GLY A 1 111 ? 13.739 -0.939 -18.726 1.00 94.19 111 GLY A O 1
ATOM 860 N N . PHE A 1 112 ? 13.827 0.024 -16.692 1.00 96.06 112 PHE A N 1
ATOM 861 C CA . PHE A 1 112 ? 13.280 -1.136 -15.968 1.00 96.06 112 PHE A CA 1
ATOM 862 C C . PHE A 1 112 ? 11.791 -1.401 -16.288 1.00 96.06 112 PHE A C 1
ATOM 864 O O . PHE A 1 112 ? 11.413 -2.522 -16.621 1.00 96.06 112 PHE A O 1
ATOM 871 N N . TRP A 1 113 ? 10.949 -0.371 -16.234 1.00 97.50 113 TRP A N 1
ATOM 872 C CA . TRP A 1 113 ? 9.529 -0.378 -16.594 1.00 97.50 113 TRP A CA 1
ATOM 873 C C . TRP A 1 113 ? 9.092 0.933 -17.255 1.00 97.50 113 TRP A C 1
ATOM 875 O O . TRP A 1 113 ? 9.886 1.851 -17.437 1.00 97.50 113 TRP A O 1
ATOM 885 N N . THR A 1 114 ? 7.819 1.023 -17.620 1.00 96.94 114 THR A N 1
ATOM 886 C CA . THR A 1 114 ? 7.126 2.296 -17.823 1.00 96.94 114 THR A CA 1
ATOM 887 C C . THR A 1 114 ? 6.014 2.434 -16.788 1.00 96.94 114 THR A C 1
ATOM 889 O O . THR A 1 114 ? 5.468 1.436 -16.320 1.00 96.94 114 THR A O 1
ATOM 892 N N . MET A 1 115 ? 5.696 3.663 -16.388 1.00 97.56 115 MET A N 1
ATOM 893 C CA . MET A 1 115 ? 4.523 3.942 -15.560 1.00 97.56 115 MET A CA 1
ATOM 894 C C . MET A 1 115 ? 3.338 4.239 -16.481 1.00 97.56 115 MET A C 1
ATOM 896 O O . MET A 1 115 ? 3.445 5.091 -17.363 1.00 97.56 115 MET A O 1
ATOM 900 N N . GLN A 1 116 ? 2.214 3.553 -16.290 1.00 97.69 116 GLN A N 1
ATOM 901 C CA . GLN A 1 116 ? 0.995 3.772 -17.068 1.00 97.69 116 GLN A CA 1
ATOM 902 C C . GLN A 1 116 ? -0.195 3.917 -16.123 1.00 97.69 116 GLN A C 1
ATOM 904 O O . GLN A 1 116 ? -0.649 2.929 -15.559 1.00 97.69 116 GLN A O 1
ATOM 909 N N . ASN A 1 117 ? -0.715 5.135 -15.957 1.00 97.56 117 ASN A N 1
ATOM 910 C CA . ASN A 1 117 ? -1.863 5.416 -15.085 1.00 97.56 117 ASN A CA 1
ATOM 911 C C . ASN A 1 117 ? -1.699 4.874 -13.649 1.00 97.56 117 ASN A C 1
ATOM 913 O O . ASN A 1 117 ? -2.629 4.309 -13.083 1.00 97.56 117 ASN A O 1
ATOM 917 N N . GLY A 1 118 ? -0.491 4.994 -13.084 1.00 97.69 118 GLY A N 1
ATOM 918 C CA . GLY A 1 118 ? -0.154 4.479 -11.751 1.00 97.69 118 GLY A CA 1
ATOM 919 C C . GLY A 1 118 ? 0.180 2.982 -11.690 1.00 97.69 118 GLY A C 1
ATOM 920 O O . GLY A 1 118 ? 0.447 2.468 -10.604 1.00 97.69 118 GLY A O 1
ATOM 921 N N . TYR A 1 119 ? 0.202 2.284 -12.830 1.00 98.50 119 TYR A N 1
ATOM 922 C CA . TYR A 1 119 ? 0.627 0.889 -12.934 1.00 98.50 119 TYR A CA 1
ATOM 923 C C . TYR A 1 119 ? 2.075 0.791 -13.408 1.00 98.50 119 TYR A C 1
ATOM 925 O O . TYR A 1 119 ? 2.451 1.367 -14.430 1.00 98.50 119 TYR A O 1
ATOM 933 N N . VAL A 1 120 ? 2.869 -0.014 -12.705 1.00 98.19 120 VAL A N 1
ATOM 934 C CA . VAL A 1 120 ? 4.206 -0.417 -13.151 1.00 98.19 120 VAL A CA 1
ATOM 935 C C . VAL A 1 120 ? 4.068 -1.436 -14.285 1.00 98.19 120 VAL A C 1
ATOM 937 O O . VAL A 1 120 ? 3.556 -2.538 -14.088 1.00 98.19 120 VAL A O 1
ATOM 940 N N . MET A 1 121 ? 4.533 -1.066 -15.479 1.00 97.38 121 MET A N 1
ATOM 941 C CA . MET A 1 121 ? 4.434 -1.855 -16.709 1.00 97.38 121 MET A CA 1
ATOM 942 C C . MET A 1 121 ? 5.828 -2.255 -17.206 1.00 97.38 121 MET A C 1
ATOM 944 O O . MET A 1 121 ? 6.423 -1.563 -18.037 1.00 97.38 121 MET A O 1
ATOM 948 N N . PRO A 1 122 ? 6.414 -3.349 -16.694 1.00 96.00 122 PRO A N 1
ATOM 949 C CA . PRO A 1 122 ? 7.729 -3.763 -17.128 1.00 96.00 122 PRO A CA 1
ATOM 950 C C . PRO A 1 122 ? 7.690 -4.614 -18.398 1.00 96.00 122 PRO A C 1
ATOM 952 O O . PRO A 1 122 ? 6.722 -5.306 -18.717 1.00 96.00 122 PRO A O 1
ATOM 955 N N . SER A 1 123 ? 8.826 -4.633 -19.086 1.00 95.56 123 SER A N 1
ATOM 956 C CA . SER A 1 123 ? 9.147 -5.698 -20.036 1.00 95.56 123 SER A CA 1
ATOM 957 C C . SER A 1 123 ? 9.884 -6.829 -19.311 1.00 95.56 123 SER A C 1
ATOM 959 O O . SER A 1 123 ? 10.553 -6.586 -18.304 1.00 95.56 123 SER A O 1
ATOM 961 N N . LYS A 1 124 ? 9.846 -8.060 -19.840 1.00 95.19 124 LYS A N 1
ATOM 962 C CA . LYS A 1 124 ? 10.642 -9.172 -19.284 1.00 95.19 124 LYS A CA 1
ATOM 963 C C . LYS A 1 124 ? 12.138 -8.822 -19.143 1.00 95.19 124 LYS A C 1
ATOM 965 O O . LYS A 1 124 ? 12.679 -9.041 -18.061 1.00 95.19 124 LYS A O 1
ATOM 970 N N . PRO A 1 125 ? 12.821 -8.238 -20.155 1.00 95.88 125 PRO A N 1
ATOM 971 C CA . PRO A 1 125 ? 14.207 -7.793 -19.991 1.00 95.88 125 PRO A CA 1
ATOM 972 C C . PRO A 1 125 ? 14.369 -6.714 -18.914 1.00 95.88 125 PRO A C 1
ATOM 974 O O . PRO A 1 125 ? 15.379 -6.697 -18.217 1.00 95.88 125 PRO A O 1
ATOM 977 N N . GLY A 1 126 ? 13.380 -5.831 -18.766 1.00 96.00 126 GLY A N 1
ATOM 978 C CA . GLY A 1 126 ? 13.346 -4.806 -17.727 1.00 96.00 126 GLY A CA 1
ATOM 979 C C . GLY A 1 126 ? 13.324 -5.388 -16.312 1.00 96.00 126 GLY A C 1
ATOM 980 O O . GLY A 1 126 ? 14.150 -4.995 -15.490 1.00 96.00 126 GLY A O 1
ATOM 981 N N . LEU A 1 127 ? 12.474 -6.391 -16.054 1.00 95.12 127 LEU A N 1
ATOM 982 C CA . LEU A 1 127 ? 12.459 -7.112 -14.771 1.00 95.12 127 LEU A CA 1
ATOM 983 C C . LEU A 1 127 ? 13.760 -7.868 -14.505 1.00 95.12 127 LEU A C 1
ATOM 985 O O . LEU A 1 127 ? 14.268 -7.822 -13.390 1.00 95.12 127 LEU A O 1
ATOM 989 N N . VAL A 1 128 ? 14.333 -8.531 -15.515 1.00 96.12 128 VAL A N 1
ATOM 990 C CA . VAL A 1 128 ? 15.625 -9.227 -15.361 1.00 96.12 128 VAL A CA 1
ATOM 991 C C . VAL A 1 128 ? 16.725 -8.241 -14.969 1.00 96.12 128 VAL A C 1
ATOM 993 O O . VAL A 1 128 ? 17.460 -8.493 -14.015 1.00 96.12 128 VAL A O 1
ATOM 996 N N . LYS A 1 129 ? 16.809 -7.095 -15.658 1.00 96.12 129 LYS A N 1
ATOM 997 C CA . LYS A 1 129 ? 17.751 -6.023 -15.310 1.00 96.12 129 LYS A CA 1
ATOM 998 C C . LYS A 1 129 ? 17.517 -5.503 -13.898 1.00 96.12 129 LYS A C 1
ATOM 1000 O O . LYS A 1 129 ? 18.481 -5.256 -13.185 1.00 96.12 129 LYS A O 1
ATOM 1005 N N . PHE A 1 130 ? 16.259 -5.331 -13.497 1.00 95.31 130 PHE A N 1
ATOM 1006 C CA . PHE A 1 130 ? 15.938 -4.835 -12.166 1.00 95.31 130 PHE A CA 1
ATOM 1007 C C . PHE A 1 130 ? 16.313 -5.844 -11.075 1.00 95.31 130 PHE A C 1
ATOM 1009 O O . PHE A 1 130 ? 16.957 -5.475 -10.103 1.00 95.31 130 PHE A O 1
ATOM 1016 N N . LYS A 1 131 ? 16.029 -7.136 -11.272 1.00 94.69 131 LYS A N 1
ATOM 1017 C CA . LYS A 1 131 ? 16.477 -8.205 -10.369 1.00 94.69 131 LYS A CA 1
ATOM 1018 C C . LYS A 1 131 ? 18.001 -8.220 -10.215 1.00 94.69 131 LYS A C 1
ATOM 1020 O O . LYS A 1 131 ? 18.498 -8.337 -9.099 1.00 94.69 131 LYS A O 1
ATOM 1025 N N . GLN A 1 132 ? 18.738 -8.067 -11.317 1.00 94.88 132 GLN A N 1
ATOM 1026 C CA . GLN A 1 132 ? 20.201 -7.960 -11.291 1.00 94.88 132 GLN A CA 1
ATOM 1027 C C . GLN A 1 132 ? 20.668 -6.708 -10.541 1.00 94.88 132 GLN A C 1
ATOM 1029 O O . GLN A 1 132 ? 21.567 -6.798 -9.709 1.00 94.88 132 GLN A O 1
ATOM 1034 N N . PHE A 1 133 ? 20.033 -5.563 -10.800 1.00 95.31 133 PHE A N 1
ATOM 1035 C CA . PHE A 1 133 ? 20.298 -4.313 -10.094 1.00 95.31 133 PHE A CA 1
ATOM 1036 C C . PHE A 1 133 ? 20.119 -4.481 -8.580 1.00 95.31 133 PHE A C 1
ATOM 1038 O O . PHE A 1 133 ? 21.044 -4.175 -7.838 1.00 95.31 133 PHE A O 1
ATOM 1045 N N . LEU A 1 134 ? 18.999 -5.057 -8.132 1.00 93.19 134 LEU A N 1
ATOM 1046 C CA . LEU A 1 134 ? 18.749 -5.328 -6.713 1.00 93.19 134 LEU A CA 1
ATOM 1047 C C . LEU A 1 134 ? 19.796 -6.255 -6.095 1.00 93.19 134 LEU A C 1
ATOM 1049 O O . LEU A 1 134 ? 20.265 -5.994 -4.995 1.00 93.19 134 LEU A O 1
ATOM 1053 N N . SER A 1 135 ? 20.191 -7.316 -6.805 1.00 93.38 135 SER A N 1
ATOM 1054 C CA . SER A 1 135 ? 21.180 -8.278 -6.299 1.00 93.38 135 SER A CA 1
ATOM 1055 C C . SER A 1 135 ? 22.591 -7.705 -6.132 1.00 93.38 135 SER A C 1
ATOM 1057 O O . SER A 1 135 ? 23.418 -8.321 -5.468 1.00 93.38 135 SER A O 1
ATOM 1059 N N . ALA A 1 136 ? 22.871 -6.555 -6.752 1.00 95.75 136 ALA A N 1
ATOM 1060 C CA . ALA A 1 136 ? 24.158 -5.876 -6.662 1.00 95.75 136 ALA A CA 1
ATOM 1061 C C . ALA A 1 136 ? 24.224 -4.854 -5.514 1.00 95.75 136 ALA A C 1
ATOM 1063 O O . ALA A 1 136 ? 25.307 -4.345 -5.238 1.00 95.75 136 ALA A O 1
ATOM 1064 N N . LEU A 1 137 ? 23.093 -4.546 -4.869 1.00 96.44 137 LEU A N 1
ATOM 1065 C CA . LEU A 1 137 ? 23.042 -3.620 -3.742 1.00 96.44 137 LEU A CA 1
ATOM 1066 C C . LEU A 1 137 ? 23.538 -4.304 -2.465 1.00 96.44 137 LEU A C 1
ATOM 1068 O O . LEU A 1 137 ? 23.192 -5.451 -2.175 1.00 96.44 137 LEU A O 1
ATOM 1072 N N . SER A 1 138 ? 24.301 -3.572 -1.661 1.00 97.12 138 SER A N 1
ATOM 1073 C CA . SER A 1 138 ? 24.502 -3.911 -0.254 1.00 97.12 138 SER A CA 1
ATOM 1074 C C . SER A 1 138 ? 23.197 -3.764 0.536 1.00 97.12 138 SER A C 1
ATOM 1076 O O . SER A 1 138 ? 22.256 -3.093 0.108 1.00 97.12 138 SER A O 1
ATOM 1078 N N . THR A 1 139 ? 23.143 -4.350 1.734 1.00 94.44 139 THR A N 1
ATOM 1079 C CA . THR A 1 139 ? 21.981 -4.219 2.626 1.00 94.44 139 THR A CA 1
ATOM 1080 C C . THR A 1 139 ? 21.657 -2.757 2.946 1.00 94.44 139 THR A C 1
ATOM 1082 O O . THR A 1 139 ? 20.490 -2.385 2.979 1.00 94.44 139 THR A O 1
ATOM 1085 N N . GLU A 1 140 ? 22.674 -1.919 3.155 1.00 96.56 140 GLU A N 1
ATOM 1086 C CA . GLU A 1 140 ? 22.483 -0.498 3.464 1.00 96.56 140 GLU A CA 1
ATOM 1087 C C . GLU A 1 140 ? 21.939 0.278 2.258 1.00 96.56 140 GLU A C 1
ATOM 1089 O O . GLU A 1 140 ? 20.973 1.027 2.388 1.00 96.56 140 GLU A O 1
ATOM 1094 N N . GLU A 1 141 ? 22.506 0.070 1.066 1.00 97.12 141 GLU A N 1
ATOM 1095 C CA . GLU A 1 141 ? 22.001 0.689 -0.167 1.00 97.12 141 GLU A CA 1
ATOM 1096 C C . GLU A 1 141 ? 20.569 0.255 -0.463 1.00 97.12 141 GLU A C 1
ATOM 1098 O O . GLU A 1 141 ? 19.749 1.074 -0.881 1.00 97.12 141 GLU A O 1
ATOM 1103 N N . ALA A 1 142 ? 20.260 -1.019 -0.217 1.00 95.19 142 ALA A N 1
ATOM 1104 C CA . ALA A 1 142 ? 18.916 -1.532 -0.355 1.00 95.19 142 ALA A CA 1
ATOM 1105 C C . ALA A 1 142 ? 17.952 -0.811 0.609 1.00 95.19 142 ALA A C 1
ATOM 1107 O O . ALA A 1 142 ? 16.966 -0.217 0.175 1.00 95.19 142 ALA A O 1
ATOM 1108 N N . GLU A 1 143 ? 18.231 -0.791 1.909 1.00 95.25 143 GLU A N 1
ATOM 1109 C CA . GLU A 1 143 ? 17.346 -0.125 2.873 1.00 95.25 143 GLU A CA 1
ATOM 1110 C C . GLU A 1 143 ? 17.181 1.380 2.577 1.00 95.25 143 GLU A C 1
ATOM 1112 O O . GLU A 1 143 ? 16.060 1.894 2.609 1.00 95.25 143 GLU A O 1
ATOM 1117 N N . ASN A 1 144 ? 18.251 2.069 2.162 1.00 96.50 144 ASN A N 1
ATOM 1118 C CA . ASN A 1 144 ? 18.187 3.474 1.746 1.00 96.50 144 ASN A CA 1
ATOM 1119 C C . ASN A 1 144 ? 17.315 3.686 0.502 1.00 96.50 144 ASN A C 1
ATOM 1121 O O . ASN A 1 144 ? 16.550 4.647 0.436 1.00 96.50 144 ASN A O 1
ATOM 1125 N N . LEU A 1 145 ? 17.413 2.802 -0.492 1.00 97.31 145 LEU A N 1
ATOM 1126 C CA . LEU A 1 145 ? 16.620 2.908 -1.713 1.00 97.31 145 LEU A CA 1
ATOM 1127 C C . LEU A 1 145 ? 15.142 2.564 -1.457 1.00 97.31 145 LEU A C 1
ATOM 1129 O O . LEU A 1 145 ? 14.259 3.235 -1.989 1.00 97.31 145 LEU A O 1
ATOM 1133 N N . LYS A 1 146 ? 14.862 1.584 -0.588 1.00 96.62 146 LYS A N 1
ATOM 1134 C CA . LYS A 1 146 ? 13.507 1.234 -0.130 1.00 96.62 146 LYS A CA 1
ATOM 1135 C C . LYS A 1 146 ? 12.786 2.424 0.496 1.00 96.62 146 LYS A C 1
ATOM 1137 O O . LYS A 1 146 ? 11.615 2.652 0.204 1.00 96.62 146 LYS A O 1
ATOM 1142 N N . ALA A 1 147 ? 13.493 3.193 1.325 1.00 96.62 147 ALA A N 1
ATOM 1143 C CA . ALA A 1 147 ? 12.955 4.360 2.022 1.00 96.62 147 ALA A CA 1
ATOM 1144 C C . ALA A 1 147 ? 12.478 5.485 1.079 1.00 96.62 147 ALA A C 1
ATOM 1146 O O . ALA A 1 147 ? 11.778 6.393 1.519 1.00 96.62 147 ALA A O 1
ATOM 1147 N N . LEU A 1 148 ? 12.829 5.425 -0.212 1.00 98.31 148 LEU A N 1
ATOM 1148 C CA . LEU A 1 148 ? 12.379 6.370 -1.240 1.00 98.31 148 LEU A CA 1
ATOM 1149 C C . LEU A 1 148 ? 11.052 5.971 -1.909 1.00 98.31 148 LEU A C 1
ATOM 1151 O O . LEU A 1 148 ? 10.545 6.719 -2.747 1.00 98.31 148 LEU A O 1
ATOM 1155 N N . ILE A 1 149 ? 10.493 4.802 -1.578 1.00 98.44 149 ILE A N 1
ATOM 1156 C CA . ILE A 1 149 ? 9.154 4.392 -2.015 1.00 98.44 149 ILE A CA 1
ATOM 1157 C C . ILE A 1 149 ? 8.125 5.130 -1.159 1.00 98.44 149 ILE A C 1
ATOM 1159 O O . ILE A 1 149 ? 8.118 5.021 0.067 1.00 98.44 149 ILE A O 1
ATOM 1163 N N . LYS A 1 150 ? 7.240 5.882 -1.812 1.00 98.62 150 LYS A N 1
ATOM 1164 C CA . LYS A 1 150 ? 6.275 6.755 -1.141 1.00 98.62 150 LYS A CA 1
ATOM 1165 C C . LYS A 1 150 ? 4.925 6.067 -0.952 1.00 98.62 150 LYS A C 1
ATOM 1167 O O . LYS A 1 150 ? 4.548 5.150 -1.679 1.00 98.62 150 LYS A O 1
ATOM 1172 N N . VAL A 1 151 ? 4.160 6.587 -0.000 1.00 98.62 151 VAL A N 1
ATOM 1173 C CA . VAL A 1 151 ? 2.737 6.287 0.201 1.00 98.62 151 VAL A CA 1
ATOM 1174 C C . VAL A 1 151 ? 1.962 7.600 0.284 1.00 98.62 151 VAL A C 1
ATOM 1176 O O . VAL A 1 151 ? 2.531 8.648 0.592 1.00 98.62 151 VAL A O 1
ATOM 1179 N N . GLY A 1 152 ? 0.661 7.563 0.009 1.00 98.25 152 GLY A N 1
ATOM 1180 C CA . GLY A 1 152 ? -0.209 8.727 0.167 1.00 98.25 152 GLY A CA 1
ATOM 1181 C C . GLY A 1 152 ? -0.852 8.754 1.548 1.00 98.25 152 GLY A C 1
ATOM 1182 O O . GLY A 1 152 ? -1.504 7.788 1.920 1.00 98.25 152 GLY A O 1
ATOM 1183 N N . LEU A 1 153 ? -0.749 9.858 2.290 1.00 97.94 153 LEU A N 1
ATOM 1184 C CA . LEU A 1 153 ? -1.484 10.035 3.547 1.00 97.94 153 LEU A CA 1
ATOM 1185 C C . LEU A 1 153 ? -2.639 11.021 3.362 1.00 97.94 153 LEU A C 1
ATOM 1187 O O . LEU A 1 153 ? -2.429 12.185 3.024 1.00 97.94 153 LEU A O 1
ATOM 1191 N N . GLN A 1 154 ? -3.854 10.577 3.673 1.00 97.38 154 GLN A N 1
ATOM 1192 C CA . GLN A 1 154 ? -5.003 11.449 3.900 1.00 97.38 154 GLN A CA 1
ATOM 1193 C C . GLN A 1 154 ? -5.350 11.437 5.371 1.00 97.38 154 GLN A C 1
ATOM 1195 O O . GLN A 1 154 ? -6.032 10.540 5.859 1.00 97.38 154 GLN A O 1
ATOM 1200 N N . GLN A 1 155 ? -4.832 12.429 6.081 1.00 96.00 155 GLN A N 1
ATOM 1201 C CA . GLN A 1 155 ? -4.981 12.523 7.520 1.00 96.00 155 GLN A CA 1
ATOM 1202 C C . GLN A 1 155 ? -6.291 13.218 7.889 1.00 96.00 155 GLN A C 1
ATOM 1204 O O . GLN A 1 155 ? -6.631 14.247 7.306 1.00 96.00 155 GLN A O 1
ATOM 1209 N N . ASN A 1 156 ? -6.986 12.689 8.897 1.00 95.19 156 ASN A N 1
ATOM 1210 C CA . ASN A 1 156 ? -8.179 13.298 9.485 1.00 95.19 156 ASN A CA 1
ATOM 1211 C C . ASN A 1 156 ? -9.266 13.651 8.447 1.00 95.19 156 ASN A C 1
ATOM 1213 O O . ASN A 1 156 ? -9.903 14.704 8.518 1.00 95.19 156 ASN A O 1
ATOM 1217 N N . THR A 1 157 ? -9.464 12.766 7.471 1.00 95.62 157 THR A N 1
ATOM 1218 C CA . THR A 1 157 ? -10.474 12.911 6.423 1.00 95.62 157 THR A CA 1
ATOM 1219 C C . THR A 1 157 ? -11.844 12.472 6.939 1.00 95.62 157 THR A C 1
ATOM 1221 O O . THR A 1 157 ? -11.970 11.451 7.621 1.00 95.62 157 THR A O 1
ATOM 1224 N N . GLN A 1 158 ? -12.880 13.261 6.649 1.00 97.06 158 GLN A N 1
ATOM 1225 C CA . GLN A 1 158 ? -14.238 12.970 7.099 1.00 97.06 158 GLN A CA 1
ATOM 1226 C C . GLN A 1 158 ? -14.774 11.715 6.408 1.00 97.06 158 GLN A C 1
ATOM 1228 O O . GLN A 1 158 ? -14.653 11.552 5.191 1.00 97.06 158 GLN A O 1
ATOM 1233 N N . VAL A 1 159 ? -15.416 10.846 7.186 1.00 98.19 159 VAL A N 1
ATOM 1234 C CA . VAL A 1 159 ? -16.179 9.727 6.633 1.00 98.19 159 VAL A CA 1
ATOM 1235 C C . VAL A 1 159 ? -17.477 10.275 6.047 1.00 98.19 159 VAL A C 1
ATOM 1237 O O . VAL A 1 159 ? -18.279 10.893 6.740 1.00 98.19 159 VAL A O 1
ATOM 1240 N N . THR A 1 160 ? -17.692 10.063 4.752 1.00 96.31 160 THR A N 1
ATOM 1241 C CA . THR A 1 160 ? -18.842 10.610 4.013 1.00 96.31 160 THR A CA 1
ATOM 1242 C C . THR A 1 160 ? -20.012 9.634 3.913 1.00 96.31 160 THR A C 1
ATOM 1244 O O . THR A 1 160 ? -21.066 9.978 3.381 1.00 96.31 160 THR A O 1
ATOM 1247 N N . LEU A 1 161 ? -19.851 8.408 4.415 1.00 95.00 161 LEU A N 1
ATOM 1248 C CA . LEU A 1 161 ? -20.920 7.412 4.437 1.00 95.00 161 LEU A CA 1
ATOM 1249 C C . LEU A 1 161 ? -21.896 7.676 5.586 1.00 95.00 161 LEU A C 1
ATOM 1251 O O . LEU A 1 161 ? -21.477 8.026 6.687 1.00 95.00 161 LEU A O 1
ATOM 1255 N N . ASN A 1 162 ? -23.189 7.446 5.339 1.00 92.00 162 ASN A N 1
ATOM 1256 C CA . ASN A 1 162 ? -24.259 7.472 6.347 1.00 92.00 162 ASN A CA 1
ATOM 1257 C C . ASN A 1 162 ? -24.238 8.702 7.277 1.00 92.00 162 ASN A C 1
ATOM 1259 O O . ASN A 1 162 ? -24.575 8.594 8.452 1.00 92.00 162 ASN A O 1
ATOM 1263 N N . GLN A 1 163 ? -23.843 9.870 6.754 1.00 90.56 163 GLN A N 1
ATOM 1264 C CA . GLN A 1 163 ? -23.762 11.128 7.511 1.00 90.56 163 GLN A CA 1
ATOM 1265 C C . GLN A 1 163 ? -22.858 11.053 8.758 1.00 90.56 163 GLN A C 1
ATOM 1267 O O . GLN A 1 163 ? -23.097 11.759 9.742 1.00 90.56 163 GLN A O 1
ATOM 1272 N N . ALA A 1 164 ? -21.814 10.219 8.722 1.00 93.56 164 ALA A N 1
ATOM 1273 C CA . ALA A 1 164 ? -20.829 10.136 9.791 1.00 93.56 164 ALA A CA 1
ATOM 1274 C C . ALA A 1 164 ? -20.202 11.513 10.108 1.00 93.56 164 ALA A C 1
ATOM 1276 O O . ALA A 1 164 ? -19.963 12.347 9.230 1.00 93.56 164 ALA A O 1
ATOM 1277 N N . GLN A 1 165 ? -19.966 11.760 11.398 1.00 94.38 165 GLN A N 1
ATOM 1278 C CA . GLN A 1 165 ? -19.466 13.043 11.919 1.00 94.38 165 GLN A CA 1
ATOM 1279 C C . GLN A 1 165 ? -18.014 12.961 12.404 1.00 94.38 165 GLN A C 1
ATOM 1281 O O . GLN A 1 165 ? -17.463 13.942 12.898 1.00 94.38 165 GLN A O 1
ATOM 1286 N N . HIS A 1 166 ? -17.391 11.789 12.289 1.00 97.38 166 HIS A N 1
ATOM 1287 C CA . HIS A 1 166 ? -16.000 11.569 12.655 1.00 97.38 166 HIS A CA 1
ATOM 1288 C C . HIS A 1 166 ? -15.098 11.509 11.425 1.00 97.38 166 HIS A C 1
ATOM 1290 O O . HIS A 1 166 ? -15.533 11.357 10.279 1.00 97.38 166 HIS A O 1
ATOM 1296 N N . CYS A 1 167 ? -13.806 11.606 11.701 1.00 97.94 167 CYS A N 1
ATOM 1297 C CA . CYS A 1 167 ? -12.757 11.481 10.711 1.00 97.94 167 CYS A CA 1
ATOM 1298 C C . CYS A 1 167 ? -11.905 10.248 10.988 1.00 97.94 167 CYS A C 1
ATOM 1300 O O . CYS A 1 167 ? -11.745 9.829 12.136 1.00 97.94 167 CYS A O 1
ATOM 1302 N N . VAL A 1 168 ? -11.312 9.717 9.929 1.00 98.19 168 VAL A N 1
ATOM 1303 C CA . VAL A 1 168 ? -10.290 8.666 9.971 1.00 98.19 168 VAL A CA 1
ATOM 1304 C C . VAL A 1 168 ? -9.072 9.138 9.182 1.00 98.19 168 VAL A C 1
ATOM 1306 O O . VAL A 1 168 ? -9.111 10.178 8.524 1.00 98.19 168 VAL A O 1
ATOM 1309 N N . SER A 1 169 ? -7.984 8.382 9.236 1.00 98.19 169 SER A N 1
ATOM 1310 C CA . SER A 1 169 ? -6.800 8.633 8.421 1.00 98.19 169 SER A CA 1
ATOM 1311 C C . SER A 1 169 ? -6.572 7.444 7.483 1.00 98.19 169 SER A C 1
ATOM 1313 O O . SER A 1 169 ? -6.679 6.292 7.899 1.00 98.19 169 S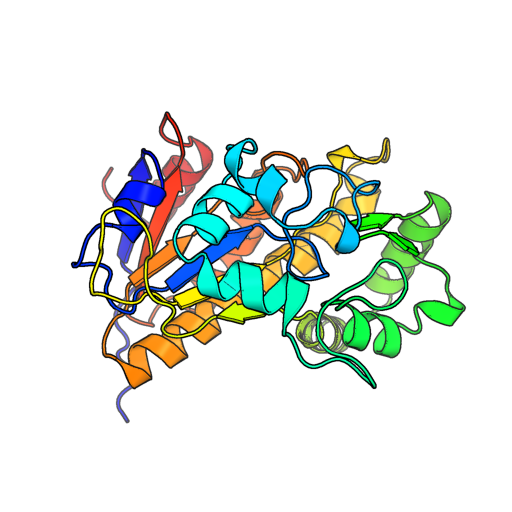ER A O 1
ATOM 1315 N N . GLN A 1 170 ? -6.282 7.703 6.209 1.00 98.62 170 GLN A N 1
ATOM 1316 C CA . GLN A 1 170 ? -6.080 6.673 5.185 1.00 98.62 170 GLN A CA 1
ATOM 1317 C C . GLN A 1 170 ? -4.654 6.738 4.641 1.00 98.62 170 GLN A C 1
ATOM 1319 O O . GLN A 1 170 ? -4.192 7.804 4.230 1.00 98.62 170 GLN A O 1
ATOM 1324 N N . VAL A 1 171 ? -3.966 5.597 4.636 1.00 98.75 171 VAL A N 1
ATOM 1325 C CA . VAL A 1 171 ? -2.630 5.435 4.054 1.00 98.75 171 VAL A CA 1
ATOM 1326 C C . VAL A 1 171 ? -2.775 4.635 2.764 1.00 98.75 171 VAL A C 1
ATOM 1328 O O . VAL A 1 171 ? -3.023 3.433 2.793 1.00 98.75 171 VAL A O 1
ATOM 1331 N N . TYR A 1 172 ? -2.660 5.319 1.634 1.00 98.75 172 TYR A N 1
ATOM 1332 C CA . TYR A 1 172 ? -2.776 4.769 0.292 1.00 98.75 172 TYR A CA 1
ATOM 1333 C C . TYR A 1 172 ? -1.446 4.174 -0.148 1.00 98.75 172 TYR A C 1
ATOM 1335 O O . TYR A 1 172 ? -0.472 4.893 -0.392 1.00 98.75 172 TYR A O 1
ATOM 1343 N N . CYS A 1 173 ? -1.429 2.854 -0.271 1.00 98.69 173 CYS A N 1
ATOM 1344 C CA . CYS A 1 173 ? -0.253 2.077 -0.617 1.00 98.69 173 CYS A CA 1
ATOM 1345 C C . CYS A 1 173 ? -0.487 1.327 -1.926 1.00 98.69 173 CYS A C 1
ATOM 134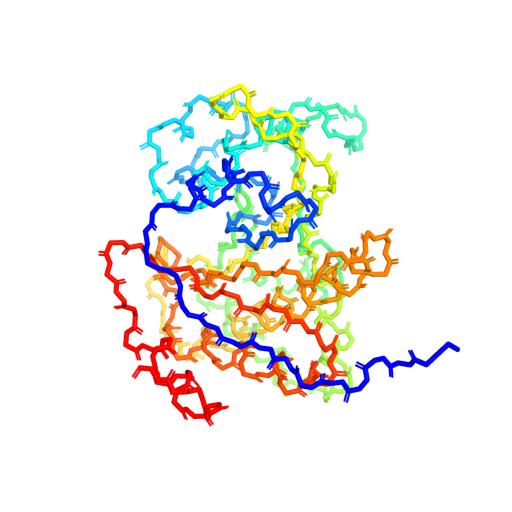7 O O . CYS A 1 173 ? -1.554 0.747 -2.129 1.00 98.69 173 CYS A O 1
ATOM 1349 N N . SER A 1 174 ? 0.524 1.284 -2.790 1.00 98.56 174 SER A N 1
ATOM 1350 C CA . SER A 1 174 ? 0.496 0.431 -3.979 1.00 98.56 174 SER A CA 1
ATOM 1351 C C . SER A 1 174 ? 1.264 -0.858 -3.734 1.00 98.56 174 SER A C 1
ATOM 1353 O O . SER A 1 174 ? 2.303 -0.850 -3.084 1.00 98.56 174 SER A O 1
ATOM 1355 N N . ALA A 1 175 ? 0.771 -1.957 -4.301 1.00 98.38 175 ALA A N 1
ATOM 1356 C CA . ALA A 1 175 ? 1.585 -3.133 -4.600 1.00 98.38 175 ALA A CA 1
ATOM 1357 C C . ALA A 1 175 ? 1.958 -3.128 -6.092 1.00 98.38 175 ALA A C 1
ATOM 1359 O O . ALA A 1 175 ? 1.565 -2.225 -6.836 1.00 98.38 175 ALA A O 1
ATOM 1360 N N . LEU A 1 176 ? 2.702 -4.133 -6.553 1.00 98.31 176 LEU A N 1
ATOM 1361 C CA . LEU A 1 176 ? 2.981 -4.295 -7.982 1.00 98.31 176 LEU A CA 1
ATOM 1362 C C . LEU A 1 176 ? 1.839 -5.042 -8.691 1.00 98.31 176 LEU A C 1
ATOM 1364 O O . LEU A 1 176 ? 1.302 -5.991 -8.120 1.00 98.31 176 LEU A O 1
ATOM 1368 N N . PRO A 1 177 ? 1.472 -4.667 -9.930 1.00 97.56 177 PRO A N 1
ATOM 1369 C CA . PRO A 1 177 ? 0.346 -5.255 -10.658 1.00 97.56 177 PRO A CA 1
ATOM 1370 C C . PRO A 1 177 ? 0.735 -6.562 -11.378 1.00 97.56 177 PRO A C 1
ATOM 1372 O O . PRO A 1 177 ? 0.666 -6.649 -12.603 1.00 97.56 177 PRO A O 1
ATOM 1375 N N . LEU A 1 178 ? 1.150 -7.587 -10.631 1.00 97.75 178 LEU A N 1
ATOM 1376 C CA . LEU A 1 178 ? 1.622 -8.877 -11.158 1.00 97.75 178 LEU A CA 1
ATOM 1377 C C . LEU A 1 178 ? 0.627 -9.543 -12.116 1.00 97.75 178 LEU A C 1
ATOM 1379 O O . LEU A 1 178 ? 1.018 -9.967 -13.200 1.00 97.75 178 LEU A O 1
ATOM 1383 N N . ALA A 1 179 ? -0.663 -9.564 -11.768 1.00 96.69 179 ALA A N 1
ATOM 1384 C CA . ALA A 1 179 ? -1.721 -10.191 -12.571 1.00 96.69 179 ALA A CA 1
ATOM 1385 C C . ALA A 1 179 ? -1.883 -9.599 -13.987 1.00 96.69 179 ALA A C 1
ATOM 1387 O O . ALA A 1 179 ? -2.534 -10.197 -14.841 1.00 96.69 179 ALA A O 1
ATOM 1388 N N . TYR A 1 180 ? -1.294 -8.430 -14.249 1.00 94.94 180 TYR A N 1
ATOM 1389 C CA . TYR A 1 180 ? -1.354 -7.754 -15.544 1.00 94.94 180 TYR A CA 1
ATOM 1390 C C . TYR A 1 180 ? -0.231 -8.193 -16.493 1.00 94.94 180 TYR A C 1
ATOM 1392 O O . TYR A 1 180 ? -0.189 -7.736 -17.636 1.00 94.94 180 TYR A O 1
ATOM 1400 N N . HIS A 1 181 ? 0.669 -9.075 -16.043 1.00 94.00 181 HIS A N 1
ATOM 1401 C CA . HIS A 1 181 ? 1.841 -9.505 -16.799 1.00 94.00 181 HIS A CA 1
ATOM 1402 C C . HIS A 1 181 ? 2.081 -11.017 -16.675 1.00 94.00 181 HIS A C 1
ATOM 1404 O O . HIS A 1 181 ? 2.102 -11.546 -15.568 1.00 94.00 181 HIS A O 1
ATOM 1410 N N . PRO A 1 182 ? 2.364 -11.735 -17.777 1.00 91.88 182 PRO A N 1
ATOM 1411 C CA . PRO A 1 182 ? 2.571 -13.183 -17.760 1.00 91.88 182 PRO A CA 1
ATOM 1412 C C . PRO A 1 182 ? 4.034 -13.553 -17.442 1.00 91.88 182 PRO A C 1
ATOM 1414 O O . PRO A 1 182 ? 4.660 -14.332 -18.166 1.00 91.88 182 PRO A O 1
ATOM 1417 N N . TYR A 1 183 ? 4.628 -12.944 -16.414 1.00 93.81 183 TYR A N 1
ATOM 1418 C CA . TYR A 1 183 ? 6.015 -13.220 -16.017 1.00 93.81 183 TYR A CA 1
ATOM 1419 C C . TYR A 1 183 ? 6.072 -14.088 -14.762 1.00 93.81 183 TYR A C 1
ATOM 1421 O O . TYR A 1 183 ? 5.173 -14.050 -13.934 1.00 93.81 183 TYR A O 1
ATOM 1429 N N . GLN A 1 184 ? 7.149 -14.863 -14.635 1.00 91.00 184 GLN A N 1
ATOM 1430 C CA . GLN A 1 184 ? 7.359 -15.775 -13.511 1.00 91.00 184 GLN A CA 1
ATOM 1431 C C . GLN A 1 184 ? 7.565 -15.023 -12.195 1.00 91.00 184 GLN A C 1
ATOM 1433 O O . GLN A 1 184 ? 8.251 -13.996 -12.165 1.00 91.00 184 GLN A O 1
ATOM 1438 N N . ASP A 1 185 ? 7.051 -15.609 -11.120 1.00 92.94 185 ASP A N 1
ATOM 1439 C CA . ASP A 1 185 ? 7.141 -15.101 -9.752 1.00 92.94 185 ASP A CA 1
ATOM 1440 C C . ASP A 1 185 ? 8.582 -14.764 -9.348 1.00 92.94 185 ASP A C 1
ATOM 1442 O O . ASP A 1 185 ? 8.833 -13.672 -8.850 1.00 92.94 185 ASP A O 1
ATOM 1446 N N . ASP A 1 186 ? 9.561 -15.603 -9.693 1.00 93.69 186 ASP A N 1
ATOM 1447 C CA . ASP A 1 186 ? 10.981 -15.383 -9.378 1.00 93.69 186 ASP A CA 1
ATOM 1448 C C . ASP A 1 186 ? 11.559 -14.072 -9.937 1.00 93.69 186 ASP A C 1
ATOM 1450 O O . ASP A 1 186 ? 12.579 -13.575 -9.444 1.00 93.69 186 ASP A O 1
ATOM 1454 N N . LEU A 1 187 ? 10.981 -13.535 -11.017 1.00 94.44 187 LEU A N 1
ATOM 1455 C CA . LEU A 1 187 ? 11.388 -12.246 -11.582 1.00 94.44 187 LEU A CA 1
ATOM 1456 C C . LEU A 1 187 ? 10.761 -11.076 -10.824 1.00 94.44 187 LEU A C 1
ATOM 1458 O O . LEU A 1 187 ? 11.382 -10.019 -10.723 1.00 94.44 187 LEU A O 1
ATOM 1462 N N . TRP A 1 188 ? 9.553 -11.268 -10.300 1.00 95.75 188 TRP A N 1
ATOM 1463 C CA . TRP A 1 188 ? 8.804 -10.257 -9.563 1.00 95.75 188 TRP A CA 1
ATOM 1464 C C . TRP A 1 188 ? 9.186 -10.182 -8.094 1.00 95.75 188 TRP A C 1
ATOM 1466 O O . TRP A 1 188 ? 9.253 -9.079 -7.555 1.00 95.75 188 TRP A O 1
ATOM 1476 N N . GLN A 1 189 ? 9.434 -11.331 -7.465 1.00 95.88 189 GLN A N 1
ATOM 1477 C CA . GLN A 1 189 ? 9.519 -11.485 -6.017 1.00 95.88 189 GLN A CA 1
ATOM 1478 C C . GLN A 1 189 ? 10.401 -10.429 -5.345 1.00 95.88 189 GLN A C 1
ATOM 1480 O O . GLN A 1 189 ? 9.898 -9.763 -4.437 1.00 95.88 189 GLN A O 1
ATOM 1485 N N . PRO A 1 190 ? 11.650 -10.176 -5.796 1.00 93.56 190 PRO A N 1
ATOM 1486 C CA . PRO A 1 190 ? 12.503 -9.203 -5.123 1.00 93.56 190 PRO A CA 1
ATOM 1487 C C . PRO A 1 190 ? 11.910 -7.793 -5.137 1.00 93.56 190 PRO A C 1
ATOM 1489 O O . PRO A 1 190 ? 11.994 -7.090 -4.142 1.00 93.56 190 PRO A O 1
ATOM 1492 N N . PHE A 1 191 ? 11.271 -7.381 -6.238 1.00 95.12 191 PHE A N 1
ATOM 1493 C CA . PHE A 1 191 ? 10.652 -6.059 -6.324 1.00 95.12 191 PHE A CA 1
ATOM 1494 C C . PHE A 1 191 ? 9.333 -5.999 -5.549 1.00 95.12 191 PHE A C 1
ATOM 1496 O O . PHE A 1 191 ? 9.085 -5.052 -4.807 1.00 95.12 191 PHE A O 1
ATOM 1503 N N . ALA A 1 192 ? 8.489 -7.017 -5.714 1.00 97.56 192 ALA A N 1
ATOM 1504 C CA . ALA A 1 192 ? 7.163 -7.068 -5.113 1.00 97.56 192 ALA A CA 1
ATOM 1505 C C . ALA A 1 192 ? 7.242 -7.065 -3.587 1.00 97.56 192 ALA A C 1
ATOM 1507 O O . ALA A 1 192 ? 6.582 -6.249 -2.946 1.00 97.56 192 ALA A O 1
ATOM 1508 N N . GLN A 1 193 ? 8.104 -7.907 -3.009 1.00 96.12 193 GLN A N 1
ATOM 1509 C CA . GLN A 1 193 ? 8.321 -7.924 -1.563 1.00 96.12 193 GLN A CA 1
ATOM 1510 C C . GLN A 1 193 ? 8.873 -6.592 -1.062 1.00 96.12 193 GLN A C 1
ATOM 1512 O O . GLN A 1 193 ? 8.467 -6.135 -0.003 1.00 96.12 193 GLN A O 1
ATOM 1517 N N . TRP A 1 194 ? 9.722 -5.916 -1.836 1.00 95.56 194 TRP A N 1
ATOM 1518 C CA . TRP A 1 194 ? 10.294 -4.643 -1.409 1.00 95.56 194 TRP A CA 1
ATOM 1519 C C . TRP A 1 194 ? 9.284 -3.501 -1.349 1.00 95.56 194 TRP A C 1
ATOM 1521 O O . TRP A 1 194 ? 9.278 -2.712 -0.405 1.00 95.56 194 TRP A O 1
ATOM 1531 N N . VAL A 1 195 ? 8.395 -3.442 -2.342 1.00 98.44 195 VAL A N 1
ATOM 1532 C CA . VAL A 1 195 ? 7.269 -2.503 -2.358 1.00 98.44 195 VAL A CA 1
ATOM 1533 C C . VAL A 1 195 ? 6.307 -2.800 -1.205 1.00 98.44 195 VAL A C 1
ATOM 1535 O O . VAL A 1 195 ? 5.852 -1.870 -0.543 1.00 98.44 195 VAL A O 1
ATOM 1538 N N . LEU A 1 196 ? 6.020 -4.079 -0.934 1.00 98.75 196 LEU A N 1
ATOM 1539 C CA . LEU A 1 196 ? 5.179 -4.488 0.194 1.00 98.75 196 LEU A CA 1
ATOM 1540 C C . LEU A 1 196 ? 5.819 -4.113 1.538 1.00 98.75 196 LEU A C 1
ATOM 1542 O O . LEU A 1 196 ? 5.146 -3.508 2.370 1.00 98.75 196 LEU A O 1
ATOM 1546 N N . ASP A 1 197 ? 7.108 -4.404 1.728 1.00 98.38 197 ASP A N 1
ATOM 1547 C CA . ASP A 1 197 ? 7.875 -4.030 2.921 1.00 98.38 197 ASP A CA 1
ATOM 1548 C C . ASP A 1 197 ? 7.766 -2.525 3.187 1.00 98.38 197 ASP A C 1
ATOM 1550 O O . ASP A 1 197 ? 7.389 -2.120 4.285 1.00 98.38 197 ASP A O 1
ATOM 1554 N N . ALA A 1 198 ? 8.037 -1.699 2.169 1.00 98.44 198 ALA A N 1
ATOM 1555 C CA . ALA A 1 198 ? 7.949 -0.245 2.275 1.00 98.44 198 ALA A CA 1
ATOM 1556 C C . ALA A 1 198 ? 6.530 0.224 2.633 1.00 98.44 198 ALA A C 1
ATOM 1558 O O . ALA A 1 198 ? 6.352 1.079 3.499 1.00 98.44 198 ALA A O 1
ATOM 1559 N N . ALA A 1 199 ? 5.507 -0.357 1.999 1.00 98.75 199 ALA A N 1
ATOM 1560 C CA . ALA A 1 199 ? 4.113 -0.001 2.231 1.00 98.75 199 ALA A CA 1
ATOM 1561 C C . ALA A 1 199 ? 3.649 -0.314 3.661 1.00 98.75 199 ALA A C 1
ATOM 1563 O O . ALA A 1 199 ? 3.021 0.536 4.304 1.00 98.75 199 ALA A O 1
ATOM 1564 N N . TYR A 1 200 ? 3.938 -1.515 4.172 1.00 98.81 200 TYR A N 1
ATOM 1565 C CA . TYR A 1 200 ? 3.588 -1.867 5.548 1.00 98.81 200 TYR A CA 1
ATOM 1566 C C . TYR A 1 200 ? 4.397 -1.032 6.538 1.00 98.81 200 TYR A C 1
ATOM 1568 O O . TYR A 1 200 ? 3.794 -0.391 7.396 1.00 98.81 200 TYR A O 1
ATOM 1576 N N . GLU A 1 201 ? 5.715 -0.923 6.372 1.00 98.50 201 GLU A N 1
ATOM 1577 C CA . GLU A 1 201 ? 6.568 -0.128 7.261 1.00 98.50 201 GLU A CA 1
ATOM 1578 C C . GLU A 1 201 ? 6.112 1.339 7.347 1.00 98.50 201 GLU A C 1
ATOM 1580 O O . GLU A 1 201 ? 5.918 1.868 8.447 1.00 98.50 201 GLU A O 1
ATOM 1585 N N . ALA A 1 202 ? 5.823 1.978 6.208 1.00 98.44 202 ALA A N 1
ATOM 1586 C CA . ALA A 1 202 ? 5.292 3.340 6.173 1.00 98.44 202 ALA A CA 1
ATOM 1587 C C . ALA A 1 202 ? 3.932 3.458 6.884 1.00 98.44 202 ALA A C 1
ATOM 1589 O O . ALA A 1 202 ? 3.687 4.424 7.612 1.00 98.44 202 ALA A O 1
ATOM 1590 N N . THR A 1 203 ? 3.054 2.459 6.738 1.00 98.75 203 THR A N 1
ATOM 1591 C CA . THR A 1 203 ? 1.753 2.438 7.428 1.00 98.75 203 THR A CA 1
ATOM 1592 C C . THR A 1 203 ? 1.936 2.400 8.950 1.00 98.75 203 THR A C 1
ATOM 1594 O O . THR A 1 203 ? 1.267 3.144 9.669 1.00 98.75 203 THR A O 1
ATOM 1597 N N . PHE A 1 204 ? 2.867 1.586 9.455 1.00 98.62 204 PHE A N 1
ATOM 1598 C CA . PHE A 1 204 ? 3.175 1.526 10.887 1.00 98.62 204 PHE A CA 1
ATOM 1599 C C . PHE A 1 204 ? 3.760 2.845 11.399 1.00 98.62 204 PHE A C 1
ATOM 1601 O O . PHE A 1 204 ? 3.323 3.338 12.440 1.00 98.62 204 PHE A O 1
ATOM 1608 N N . HIS A 1 205 ? 4.679 3.473 10.658 1.00 98.12 205 HIS A N 1
ATOM 1609 C CA . HIS A 1 205 ? 5.183 4.802 11.011 1.00 98.12 205 HIS A CA 1
ATOM 1610 C C . HIS A 1 205 ? 4.058 5.839 11.117 1.00 98.12 205 HIS A C 1
ATOM 1612 O O . HIS A 1 205 ? 3.984 6.564 12.113 1.00 98.12 205 HIS A O 1
ATOM 1618 N N . HIS A 1 206 ? 3.141 5.874 10.149 1.00 97.88 206 HIS A N 1
ATOM 1619 C CA . HIS A 1 206 ? 1.981 6.763 10.209 1.00 97.88 206 HIS A CA 1
ATOM 1620 C C . HIS A 1 206 ? 1.045 6.442 11.379 1.00 97.88 206 HIS A C 1
ATOM 1622 O O . HIS A 1 206 ? 0.542 7.370 12.013 1.00 97.88 206 HIS A O 1
ATOM 1628 N N . ALA A 1 207 ? 0.869 5.168 11.736 1.00 97.62 207 ALA A N 1
ATOM 1629 C CA . ALA A 1 207 ? 0.106 4.781 12.920 1.00 97.62 207 ALA A CA 1
ATOM 1630 C C . ALA A 1 207 ? 0.737 5.286 14.223 1.00 97.62 207 ALA A C 1
ATOM 1632 O O . ALA A 1 207 ? 0.022 5.758 15.104 1.00 97.62 207 ALA A O 1
ATOM 1633 N N . LEU A 1 208 ? 2.067 5.267 14.346 1.00 97.56 208 LEU A N 1
ATOM 1634 C CA . LEU A 1 208 ? 2.750 5.829 15.516 1.00 97.56 208 LEU A CA 1
ATOM 1635 C C . LEU A 1 208 ? 2.615 7.351 15.597 1.00 97.56 208 LEU A C 1
ATOM 1637 O O . LEU A 1 208 ? 2.395 7.887 16.685 1.00 97.56 208 LEU A O 1
ATOM 1641 N N . LEU A 1 209 ? 2.719 8.044 14.460 1.00 96.25 209 LEU A N 1
ATOM 1642 C CA . LEU A 1 209 ? 2.512 9.492 14.394 1.00 96.25 209 LEU A CA 1
ATOM 1643 C C . LEU A 1 209 ? 1.077 9.864 14.789 1.00 96.25 209 LEU A C 1
ATOM 1645 O O . LEU A 1 209 ? 0.870 10.771 15.598 1.00 96.25 209 LEU A O 1
ATOM 1649 N N . GLU A 1 210 ? 0.088 9.133 14.275 1.00 95.56 210 GLU A N 1
ATOM 1650 C CA . GLU A 1 210 ? -1.321 9.374 14.585 1.00 95.56 210 GLU A CA 1
ATOM 1651 C C . GLU A 1 210 ? -1.654 9.035 16.042 1.00 95.56 210 GLU A C 1
ATOM 1653 O O . GLU A 1 210 ? -2.353 9.803 16.711 1.00 95.56 210 GLU A O 1
ATOM 1658 N N . LYS A 1 211 ? -1.066 7.959 16.578 1.00 96.31 211 LYS A N 1
ATOM 1659 C CA . LYS A 1 211 ? -1.138 7.611 18.000 1.00 96.31 211 LYS A CA 1
ATOM 1660 C C . LYS A 1 211 ? -0.563 8.710 18.879 1.00 96.31 211 LYS A C 1
ATOM 1662 O O . LYS A 1 211 ? -1.195 9.087 19.861 1.00 96.31 211 LYS A O 1
ATOM 1667 N N . HIS A 1 212 ? 0.601 9.252 18.532 1.00 95.44 212 HIS A N 1
ATOM 1668 C CA . HIS A 1 212 ? 1.195 10.359 19.279 1.00 95.44 212 HIS A CA 1
ATOM 1669 C C . HIS A 1 212 ? 0.303 11.610 19.251 1.00 95.44 212 HIS A C 1
ATOM 1671 O O . HIS A 1 212 ? 0.178 12.308 20.253 1.00 95.44 212 HIS A O 1
ATOM 1677 N N . ARG A 1 213 ? -0.340 11.890 18.112 1.00 94.94 213 ARG A N 1
ATOM 1678 C CA . ARG A 1 213 ? -1.186 13.076 17.925 1.00 94.94 213 ARG A CA 1
ATOM 1679 C C . ARG A 1 213 ? -2.551 12.969 18.609 1.00 94.94 213 ARG A C 1
ATOM 1681 O O . ARG A 1 213 ? -3.061 13.975 19.092 1.00 94.94 213 ARG A O 1
ATOM 1688 N N . THR A 1 214 ? -3.168 11.789 18.596 1.00 95.62 214 THR A N 1
ATOM 1689 C CA . THR A 1 214 ? -4.594 11.618 18.946 1.00 95.62 214 THR A CA 1
ATOM 1690 C C . THR A 1 214 ? -4.844 10.672 20.113 1.00 95.62 214 THR A C 1
ATOM 1692 O O . THR A 1 214 ? -5.961 10.608 20.617 1.00 95.62 214 THR A O 1
ATOM 1695 N N . GLY A 1 215 ? -3.835 9.901 20.518 1.00 95.19 215 GLY A N 1
ATOM 1696 C CA . GLY A 1 215 ? -3.988 8.778 21.438 1.00 95.19 215 GLY A CA 1
ATOM 1697 C C . GLY A 1 215 ? -4.621 7.532 20.807 1.00 95.19 215 GLY A C 1
ATOM 1698 O O . GLY A 1 215 ? -4.600 6.475 21.437 1.00 95.19 215 GLY A O 1
ATOM 1699 N N . ASN A 1 216 ? -5.150 7.604 19.577 1.00 95.56 216 ASN A N 1
ATOM 1700 C CA . ASN A 1 216 ? -5.708 6.434 18.909 1.00 95.56 216 ASN A CA 1
ATOM 1701 C C . ASN A 1 216 ? -4.586 5.534 18.373 1.00 95.56 216 ASN A C 1
ATOM 1703 O O . ASN A 1 216 ? -3.755 5.946 17.572 1.00 95.56 216 ASN A O 1
ATOM 1707 N N . ARG A 1 217 ? -4.578 4.280 18.823 1.00 96.62 217 ARG A N 1
ATOM 1708 C CA . ARG A 1 217 ? -3.578 3.261 18.480 1.00 96.62 217 ARG A CA 1
ATOM 1709 C C . ARG A 1 217 ? -4.061 2.247 17.436 1.00 96.62 217 ARG A C 1
ATOM 1711 O O . ARG A 1 217 ? -3.365 1.260 17.203 1.00 96.62 217 ARG A O 1
ATOM 1718 N N . ARG A 1 218 ? -5.264 2.432 16.883 1.00 98.38 218 ARG A N 1
ATOM 1719 C CA . ARG A 1 218 ? -5.922 1.465 16.006 1.00 98.38 218 ARG A CA 1
ATOM 1720 C C . ARG A 1 218 ? -5.466 1.603 14.558 1.00 98.38 218 ARG A C 1
ATOM 1722 O O . ARG A 1 218 ? -5.519 2.687 13.976 1.00 98.38 218 ARG A O 1
ATOM 1729 N N . ILE A 1 219 ? -5.080 0.473 13.979 1.00 98.44 219 ILE A N 1
ATOM 1730 C CA . ILE A 1 219 ? -4.673 0.332 12.586 1.00 98.44 219 ILE A CA 1
ATOM 1731 C C . ILE A 1 219 ? -5.410 -0.845 11.944 1.00 98.44 219 ILE A 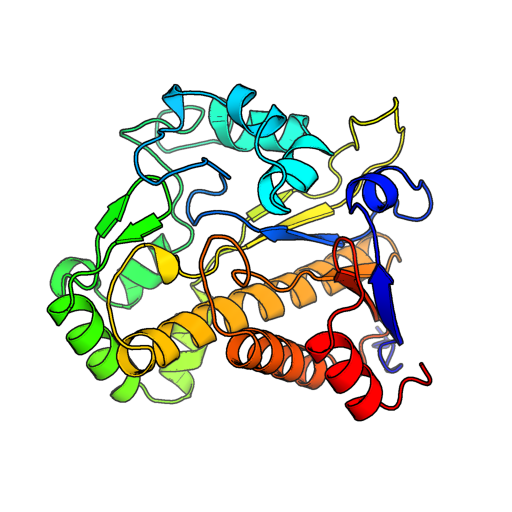C 1
ATOM 1733 O O . ILE A 1 219 ? -5.424 -1.957 12.469 1.00 98.44 219 ILE A O 1
ATOM 1737 N N . TYR A 1 220 ? -5.996 -0.587 10.780 1.00 98.81 220 TYR A N 1
ATOM 1738 C CA . TYR A 1 220 ? -6.641 -1.574 9.931 1.00 98.81 220 TYR A CA 1
ATOM 1739 C C . TYR A 1 220 ? -5.732 -1.914 8.756 1.00 98.81 220 TYR A C 1
ATOM 1741 O O . TYR A 1 220 ? -5.434 -1.055 7.924 1.00 98.81 220 TYR A O 1
ATOM 1749 N N . LEU A 1 221 ? -5.289 -3.168 8.701 1.00 98.62 221 LEU A N 1
ATOM 1750 C CA . LEU A 1 221 ? -4.440 -3.695 7.640 1.00 98.62 221 LEU A CA 1
ATOM 1751 C C . LEU A 1 221 ? -5.253 -4.562 6.687 1.00 98.62 221 LEU A C 1
ATOM 1753 O O . LEU A 1 221 ? -6.141 -5.308 7.092 1.00 98.62 221 LEU A O 1
ATOM 1757 N N . THR A 1 222 ? -4.908 -4.494 5.412 1.00 95.81 222 THR A N 1
ATOM 1758 C CA . THR A 1 222 ? -5.461 -5.346 4.358 1.00 95.81 222 THR A CA 1
ATOM 1759 C C . THR A 1 222 ? -4.348 -6.229 3.805 1.00 95.81 222 THR A C 1
ATOM 1761 O O . THR A 1 222 ? -3.177 -5.912 3.981 1.00 95.81 222 THR A O 1
ATOM 1764 N N . LEU A 1 223 ? -4.678 -7.321 3.115 1.00 97.81 223 LEU A N 1
ATOM 1765 C CA . LEU A 1 223 ? -3.680 -8.086 2.364 1.00 97.81 223 LEU A CA 1
ATOM 1766 C C . LEU A 1 223 ? -3.360 -7.351 1.054 1.00 97.81 223 LEU A C 1
ATOM 1768 O O . LEU A 1 223 ? -3.912 -7.650 -0.009 1.00 97.81 223 LEU A O 1
ATOM 1772 N N . LEU A 1 224 ? -2.505 -6.331 1.163 1.00 98.12 224 LEU A N 1
ATOM 1773 C CA . LEU A 1 224 ? -2.195 -5.388 0.093 1.00 98.12 224 LEU A CA 1
ATOM 1774 C C . LEU A 1 224 ? -1.727 -6.104 -1.183 1.00 98.12 224 LEU A C 1
ATOM 1776 O O . LEU A 1 224 ? -0.757 -6.852 -1.177 1.00 98.12 224 LEU A O 1
ATOM 1780 N N . GLY A 1 225 ? -2.419 -5.857 -2.298 1.00 97.00 225 GLY A N 1
ATOM 1781 C CA . GLY A 1 225 ? -2.064 -6.417 -3.603 1.00 97.00 225 GLY A CA 1
ATOM 1782 C C . GLY A 1 225 ? -2.485 -7.870 -3.851 1.00 97.00 225 GLY A C 1
ATOM 1783 O O . GLY A 1 225 ? -2.302 -8.340 -4.973 1.00 97.00 225 GLY A O 1
ATOM 1784 N N . GLY A 1 226 ? -3.079 -8.564 -2.872 1.00 96.19 226 GLY A N 1
ATOM 1785 C CA . GLY A 1 226 ? -3.485 -9.975 -3.002 1.00 96.19 226 GLY A CA 1
ATOM 1786 C C . GLY A 1 226 ? -4.737 -10.218 -3.856 1.00 96.19 226 GLY A C 1
ATOM 1787 O O . GLY A 1 226 ? -5.019 -11.350 -4.229 1.00 96.19 226 GLY A O 1
ATOM 1788 N N . GLY A 1 227 ? -5.494 -9.161 -4.168 1.00 93.50 227 GLY A N 1
ATOM 1789 C CA . GLY A 1 227 ? -6.664 -9.208 -5.051 1.00 93.50 227 GLY A CA 1
ATOM 1790 C C . GLY A 1 227 ? -6.296 -8.965 -6.516 1.00 93.50 227 GLY A C 1
ATOM 1791 O O . GLY A 1 227 ? -5.530 -9.713 -7.112 1.00 93.50 227 GLY A O 1
ATOM 1792 N N . ALA A 1 228 ? -6.811 -7.875 -7.095 1.00 93.81 228 ALA A N 1
ATOM 1793 C CA . ALA A 1 228 ? -6.658 -7.549 -8.519 1.00 93.81 228 ALA A CA 1
ATOM 1794 C C . ALA A 1 228 ? -5.202 -7.453 -9.015 1.00 93.81 228 ALA A C 1
ATOM 1796 O O . ALA A 1 228 ? -4.953 -7.603 -10.206 1.00 93.81 228 ALA A O 1
ATOM 1797 N N . PHE A 1 229 ? -4.241 -7.176 -8.130 1.00 96.88 229 PHE A N 1
ATOM 1798 C CA . PHE A 1 229 ? -2.823 -7.093 -8.485 1.00 96.88 229 PHE A CA 1
ATOM 1799 C C . PHE A 1 229 ? -2.114 -8.454 -8.445 1.00 96.88 229 PHE A C 1
ATOM 1801 O O . PHE A 1 229 ? -1.043 -8.569 -9.027 1.00 96.88 229 PHE A O 1
ATOM 1808 N N . GLY A 1 230 ? -2.705 -9.485 -7.835 1.00 97.19 230 GLY A N 1
ATOM 1809 C CA . GLY A 1 230 ? -2.209 -10.863 -7.883 1.00 97.19 230 GLY A CA 1
ATOM 1810 C C . GLY A 1 230 ? -0.882 -11.109 -7.167 1.00 97.19 230 GLY A C 1
ATOM 1811 O O . GLY A 1 230 ? -0.108 -11.945 -7.620 1.00 97.19 230 GLY A O 1
ATOM 1812 N N . ASN A 1 231 ? -0.588 -10.388 -6.083 1.00 98.25 231 ASN A N 1
ATOM 1813 C CA . ASN A 1 231 ? 0.608 -10.669 -5.284 1.00 98.25 231 ASN A CA 1
ATOM 1814 C C . ASN A 1 231 ? 0.395 -11.957 -4.465 1.00 98.25 231 ASN A C 1
ATOM 1816 O O . ASN A 1 231 ? -0.636 -12.068 -3.790 1.00 98.25 231 ASN A O 1
ATOM 1820 N N . PRO A 1 232 ? 1.348 -12.909 -4.484 1.00 98.00 232 PRO A N 1
ATOM 1821 C CA . PRO A 1 232 ? 1.297 -14.106 -3.651 1.00 98.00 232 PRO A CA 1
ATOM 1822 C C . PRO A 1 232 ? 1.099 -13.781 -2.167 1.00 98.00 232 PRO A C 1
ATOM 1824 O O . PRO A 1 232 ? 1.707 -12.865 -1.612 1.00 98.00 232 PRO A O 1
ATOM 1827 N N . THR A 1 233 ? 0.203 -14.522 -1.511 1.00 97.81 233 THR A N 1
ATOM 1828 C CA . THR A 1 233 ? -0.202 -14.230 -0.124 1.00 97.81 233 THR A CA 1
ATOM 1829 C C . THR A 1 233 ? 0.955 -14.379 0.862 1.00 97.81 233 THR A C 1
ATOM 1831 O O . TH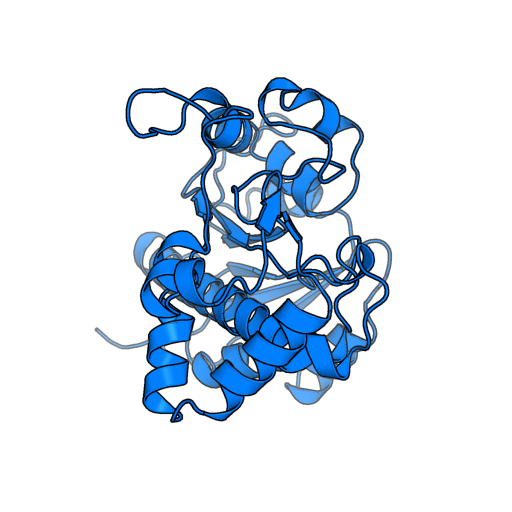R A 1 233 ? 1.057 -13.607 1.810 1.00 97.81 233 THR A O 1
ATOM 1834 N N . ASP A 1 234 ? 1.847 -15.337 0.638 1.00 97.88 234 ASP A N 1
ATOM 1835 C CA . ASP A 1 234 ? 3.061 -15.545 1.426 1.00 97.88 234 ASP A CA 1
ATOM 1836 C C . ASP A 1 234 ? 4.004 -14.333 1.382 1.00 97.88 234 ASP A C 1
ATOM 1838 O O . ASP A 1 234 ? 4.573 -13.973 2.410 1.00 97.88 234 ASP A O 1
ATOM 1842 N N . TRP A 1 235 ? 4.103 -13.633 0.248 1.00 98.44 235 TRP A N 1
ATOM 1843 C CA . TRP A 1 235 ? 4.909 -12.410 0.137 1.00 98.44 235 TRP A CA 1
ATOM 1844 C C . TRP A 1 235 ? 4.324 -11.262 0.954 1.00 98.44 235 TRP A C 1
ATOM 1846 O O . TRP A 1 235 ? 5.057 -10.515 1.600 1.00 98.44 235 TRP A O 1
ATOM 1856 N N . ILE A 1 236 ? 2.996 -11.145 0.951 1.00 98.69 236 ILE A N 1
ATOM 1857 C CA . ILE A 1 236 ? 2.266 -10.137 1.720 1.00 98.69 236 ILE A CA 1
ATOM 1858 C C . ILE A 1 236 ? 2.418 -10.406 3.221 1.00 98.69 236 ILE A C 1
ATOM 1860 O O . ILE A 1 236 ? 2.735 -9.494 3.983 1.00 98.69 236 ILE A O 1
ATOM 1864 N N . ILE A 1 237 ? 2.228 -11.659 3.647 1.00 98.38 237 ILE A N 1
ATOM 1865 C CA . ILE A 1 237 ? 2.395 -12.067 5.047 1.00 98.38 237 ILE A CA 1
ATOM 1866 C C . ILE A 1 237 ? 3.838 -11.860 5.511 1.00 98.38 237 ILE A C 1
ATOM 1868 O O . ILE A 1 237 ? 4.034 -11.370 6.619 1.00 98.38 237 ILE A O 1
ATOM 1872 N N . HIS A 1 238 ? 4.831 -12.150 4.667 1.00 98.00 238 HIS A N 1
ATOM 1873 C CA . HIS A 1 238 ? 6.236 -11.896 4.986 1.00 98.00 238 HIS A CA 1
ATOM 1874 C C . HIS A 1 238 ? 6.500 -10.416 5.309 1.00 98.00 238 HIS A C 1
ATOM 1876 O O . HIS A 1 238 ? 7.113 -10.109 6.333 1.00 98.00 238 HIS A O 1
ATOM 1882 N N . ALA A 1 239 ? 5.989 -9.498 4.483 1.00 98.50 239 ALA A N 1
ATOM 1883 C CA . ALA A 1 239 ? 6.143 -8.062 4.713 1.00 98.50 239 ALA A CA 1
ATOM 1884 C C . ALA A 1 239 ? 5.437 -7.602 6.004 1.00 98.50 239 ALA A C 1
ATOM 1886 O O . ALA A 1 239 ? 5.998 -6.835 6.790 1.00 98.50 239 ALA A O 1
ATOM 1887 N N . ILE A 1 240 ? 4.238 -8.134 6.277 1.00 98.50 240 ILE A N 1
ATOM 1888 C CA . ILE A 1 240 ? 3.519 -7.897 7.539 1.00 98.50 240 ILE A CA 1
ATOM 1889 C C . ILE A 1 240 ? 4.348 -8.377 8.736 1.00 98.50 240 ILE A C 1
ATOM 1891 O O . ILE A 1 240 ? 4.500 -7.635 9.702 1.00 98.50 240 ILE A O 1
ATOM 1895 N N . GLU A 1 241 ? 4.885 -9.599 8.697 1.00 97.81 241 GLU A N 1
ATOM 1896 C CA . GLU A 1 241 ? 5.692 -10.167 9.785 1.00 97.81 241 GLU A CA 1
ATOM 1897 C C . GLU A 1 241 ? 6.949 -9.335 10.053 1.00 97.81 241 GLU A C 1
ATOM 1899 O O . GLU A 1 241 ? 7.273 -9.069 11.214 1.00 97.81 241 GLU A O 1
ATOM 1904 N N . LYS A 1 242 ? 7.614 -8.855 8.995 1.00 97.44 242 LYS A N 1
ATOM 1905 C CA . LYS A 1 242 ? 8.773 -7.964 9.108 1.00 97.44 242 LYS A CA 1
ATOM 1906 C C . LYS A 1 242 ? 8.410 -6.663 9.832 1.00 97.44 242 LYS A C 1
ATOM 1908 O O . LYS A 1 242 ? 9.098 -6.293 10.785 1.00 97.44 242 LYS A O 1
ATOM 1913 N N . SER A 1 243 ? 7.303 -6.015 9.460 1.00 98.06 243 SER A N 1
ATOM 1914 C CA . SER A 1 243 ? 6.820 -4.822 10.169 1.00 98.06 243 SER A CA 1
ATOM 1915 C C . SER A 1 243 ? 6.386 -5.137 11.606 1.00 98.06 243 SER A C 1
ATOM 1917 O O . SER A 1 243 ? 6.774 -4.432 12.533 1.00 98.06 243 SER A O 1
ATOM 1919 N N . LEU A 1 244 ? 5.651 -6.226 11.849 1.00 97.50 244 LEU A N 1
ATOM 1920 C CA . LEU A 1 244 ? 5.258 -6.626 13.206 1.00 97.50 244 LEU A CA 1
ATOM 1921 C C . LEU A 1 244 ? 6.469 -6.822 14.124 1.00 97.50 244 LEU A C 1
ATOM 1923 O O . LEU A 1 244 ? 6.431 -6.390 15.275 1.00 97.50 244 LEU A O 1
ATOM 1927 N N . HIS A 1 245 ? 7.544 -7.427 13.615 1.00 96.88 245 HIS A N 1
ATOM 1928 C CA . HIS A 1 245 ? 8.795 -7.584 14.349 1.00 96.88 245 HIS A CA 1
ATOM 1929 C C . HIS A 1 245 ? 9.466 -6.231 14.631 1.00 96.88 245 HIS A C 1
ATOM 1931 O O . HIS A 1 245 ? 9.851 -5.956 15.768 1.00 96.88 245 HIS A O 1
ATOM 1937 N N . GLN A 1 246 ? 9.572 -5.361 13.622 1.00 96.50 246 GLN A N 1
ATOM 1938 C CA . GLN A 1 246 ? 10.172 -4.028 13.757 1.00 96.50 246 GLN A CA 1
ATOM 1939 C C . GLN A 1 246 ? 9.424 -3.142 14.769 1.00 96.50 246 GLN A C 1
ATOM 1941 O O . GLN A 1 246 ? 10.049 -2.374 15.500 1.00 96.50 246 GLN A O 1
ATOM 1946 N N . PHE A 1 247 ? 8.098 -3.283 14.856 1.00 96.81 247 PHE A N 1
ATOM 1947 C CA . PHE A 1 247 ? 7.219 -2.455 15.688 1.00 96.81 247 PHE A CA 1
ATOM 1948 C C . PHE A 1 247 ? 6.597 -3.213 16.874 1.00 96.81 247 PHE A C 1
ATOM 1950 O O . PHE A 1 247 ? 5.533 -2.827 17.356 1.00 96.81 247 PHE A O 1
ATOM 1957 N N . ALA A 1 248 ? 7.224 -4.289 17.363 1.00 95.12 248 ALA A N 1
ATOM 1958 C CA . ALA A 1 248 ? 6.591 -5.246 18.284 1.00 95.12 248 ALA A CA 1
ATOM 1959 C C . ALA A 1 248 ? 6.056 -4.639 19.599 1.00 95.12 248 ALA A C 1
ATOM 1961 O O . ALA A 1 248 ? 5.030 -5.083 20.114 1.00 95.12 248 ALA A O 1
ATOM 1962 N N . ASN A 1 249 ? 6.734 -3.617 20.133 1.00 94.75 249 ASN A N 1
ATOM 1963 C CA . ASN A 1 249 ? 6.467 -3.035 21.455 1.00 94.75 249 ASN A CA 1
ATOM 1964 C C . ASN A 1 249 ? 5.997 -1.580 21.360 1.00 94.75 249 ASN A C 1
ATOM 1966 O O . ASN A 1 249 ? 6.551 -0.693 22.012 1.00 94.75 249 ASN A O 1
ATOM 1970 N N . CYS A 1 250 ? 5.019 -1.335 20.491 1.00 96.06 250 CYS A N 1
ATOM 1971 C CA . CYS A 1 250 ? 4.497 -0.001 20.223 1.00 96.06 250 CYS A CA 1
ATOM 1972 C C . CYS A 1 250 ? 3.095 0.247 20.794 1.00 96.06 250 CYS A C 1
ATOM 1974 O O . CYS A 1 250 ? 2.562 1.348 20.620 1.00 96.06 250 CYS A O 1
ATOM 1976 N N . ASN A 1 251 ? 2.494 -0.742 21.464 1.00 96.88 251 ASN A N 1
ATOM 1977 C CA . ASN A 1 251 ? 1.109 -0.732 21.930 1.00 96.88 251 ASN A CA 1
ATOM 1978 C C . ASN A 1 251 ? 0.138 -0.254 20.834 1.00 96.88 251 ASN A C 1
ATOM 1980 O O . ASN A 1 251 ? -0.568 0.745 21.009 1.00 96.88 251 ASN A O 1
ATOM 1984 N N . LEU A 1 252 ? 0.178 -0.911 19.674 1.00 97.75 252 LEU A N 1
ATOM 1985 C CA . LEU A 1 252 ? -0.786 -0.741 18.586 1.00 97.75 252 LEU A CA 1
ATOM 1986 C C . LEU A 1 252 ? -1.896 -1.791 18.685 1.00 97.75 252 LEU A C 1
ATOM 1988 O O . LEU A 1 252 ? -1.667 -2.914 19.132 1.00 97.75 252 LEU A O 1
ATOM 1992 N N . GLU A 1 253 ? -3.096 -1.425 18.248 1.00 98.19 253 GLU A N 1
ATOM 1993 C CA . GLU A 1 253 ? -4.216 -2.346 18.046 1.00 98.19 253 GLU A CA 1
ATOM 1994 C C . GLU A 1 253 ? -4.349 -2.593 16.544 1.00 98.19 253 GLU A C 1
ATOM 1996 O O . GLU A 1 253 ? -4.813 -1.724 15.809 1.00 98.19 253 GLU A O 1
ATOM 2001 N N . ILE A 1 254 ? -3.873 -3.749 16.091 1.00 98.56 254 ILE A N 1
ATOM 2002 C CA . ILE A 1 254 ? -3.739 -4.107 14.681 1.00 98.56 254 ILE A CA 1
ATOM 2003 C C . ILE A 1 254 ? -4.855 -5.080 14.313 1.00 98.56 254 ILE A C 1
ATOM 2005 O O . ILE A 1 254 ? -4.937 -6.189 14.843 1.00 98.56 254 ILE A O 1
ATOM 2009 N N . ILE A 1 255 ? -5.711 -4.662 13.388 1.00 98.62 255 ILE A N 1
ATOM 2010 C CA . ILE A 1 255 ? -6.840 -5.454 12.913 1.00 98.62 255 ILE A CA 1
ATOM 2011 C C . ILE A 1 255 ? -6.630 -5.770 11.440 1.00 98.62 255 ILE A C 1
ATOM 2013 O O . ILE A 1 255 ? -6.588 -4.874 10.598 1.00 98.62 255 ILE A O 1
ATOM 2017 N N . PHE A 1 256 ? -6.532 -7.056 11.125 1.00 98.50 256 PHE A N 1
ATOM 2018 C CA . PHE A 1 256 ? -6.519 -7.539 9.752 1.00 98.50 256 PHE A CA 1
ATOM 2019 C C . PHE A 1 256 ? -7.950 -7.602 9.223 1.00 98.50 256 PHE A C 1
ATOM 2021 O O . PHE A 1 256 ? -8.809 -8.245 9.822 1.00 98.50 256 PHE A O 1
ATOM 2028 N N . VAL A 1 257 ? -8.209 -6.920 8.113 1.00 97.62 257 VAL A N 1
ATOM 2029 C CA . VAL A 1 257 ? -9.526 -6.847 7.479 1.00 97.62 257 VAL A CA 1
ATOM 2030 C C . VAL A 1 257 ? -9.615 -7.898 6.378 1.00 97.62 257 VAL A C 1
ATOM 2032 O O . VAL A 1 257 ? -8.924 -7.800 5.360 1.00 97.62 257 VAL A O 1
ATOM 2035 N N . SER A 1 258 ? -10.509 -8.866 6.567 1.00 95.81 258 SER A N 1
ATOM 2036 C CA . SER A 1 258 ? -10.849 -9.895 5.582 1.00 95.81 258 SER A CA 1
ATOM 2037 C C . SER A 1 258 ? -12.283 -9.702 5.091 1.00 95.81 258 SER A C 1
ATOM 2039 O O . SER A 1 258 ? -13.186 -9.411 5.871 1.00 95.81 258 SER A O 1
ATOM 2041 N N . TYR A 1 259 ? -12.516 -9.864 3.789 1.00 92.75 259 TYR A N 1
ATOM 2042 C CA . TYR A 1 259 ? -13.842 -9.676 3.196 1.00 92.75 259 TYR A CA 1
ATOM 2043 C C . TYR A 1 259 ? -14.559 -11.014 2.988 1.00 92.75 259 TYR A C 1
ATOM 2045 O O . TYR A 1 259 ? -13.994 -11.950 2.422 1.00 92.75 259 TYR A O 1
ATOM 2053 N N . GLY A 1 260 ? -15.821 -11.095 3.417 1.00 91.06 260 GLY A N 1
ATOM 2054 C CA . GLY A 1 260 ? -16.714 -12.244 3.214 1.00 91.06 260 GLY A CA 1
ATOM 2055 C C . GLY A 1 260 ? -16.429 -13.455 4.109 1.00 91.06 260 GLY A C 1
ATOM 2056 O O . GLY A 1 260 ? -17.354 -14.000 4.704 1.00 91.06 260 GLY A O 1
ATOM 2057 N N . GLN A 1 261 ? -15.166 -13.856 4.246 1.00 93.62 261 GLN A N 1
ATOM 2058 C CA . GLN A 1 261 ? -14.738 -14.961 5.104 1.00 93.62 261 GLN A CA 1
ATOM 2059 C C . GLN A 1 261 ? -13.371 -14.685 5.730 1.00 93.62 261 GLN A C 1
ATOM 2061 O O . GLN A 1 261 ? -12.605 -13.858 5.237 1.00 93.62 261 GLN A O 1
ATOM 2066 N N . SER A 1 262 ? -13.070 -15.401 6.811 1.00 95.00 262 SER A N 1
ATOM 2067 C CA . SER A 1 262 ? -11.753 -15.371 7.450 1.00 95.00 262 SER A CA 1
ATOM 2068 C C . SER A 1 262 ? -10.662 -15.861 6.492 1.00 95.00 262 SER A C 1
ATOM 2070 O O . SER A 1 262 ? -10.859 -16.807 5.724 1.00 95.00 262 SER A O 1
ATOM 2072 N N . SER A 1 263 ? -9.499 -15.215 6.543 1.00 95.88 263 SER A N 1
ATOM 2073 C CA . SER A 1 263 ? -8.330 -15.591 5.757 1.00 95.88 263 SER A CA 1
ATOM 2074 C C . SER A 1 263 ? -7.485 -16.609 6.514 1.00 95.88 263 SER A C 1
ATOM 2076 O O . SER A 1 263 ? -6.940 -16.319 7.578 1.00 95.88 263 SER A O 1
ATOM 2078 N N . GLN A 1 264 ? -7.277 -17.792 5.929 1.00 96.25 264 GLN A N 1
ATOM 2079 C CA . GLN A 1 264 ? -6.413 -18.823 6.520 1.00 96.25 264 GLN A CA 1
ATOM 2080 C C . GLN A 1 264 ? -4.986 -18.311 6.782 1.00 96.25 264 GLN A C 1
ATOM 2082 O O . GLN A 1 264 ? -4.349 -18.708 7.762 1.00 96.25 264 GLN A O 1
ATOM 2087 N N . ALA A 1 265 ? -4.483 -17.419 5.927 1.00 96.50 265 ALA A N 1
ATOM 2088 C CA . ALA A 1 265 ? -3.163 -16.823 6.081 1.00 96.50 265 ALA A CA 1
ATOM 2089 C C . ALA A 1 265 ? -3.101 -15.886 7.298 1.00 96.50 265 ALA A C 1
ATOM 2091 O O . ALA A 1 265 ? -2.170 -15.991 8.097 1.00 96.50 265 ALA A O 1
ATOM 2092 N N . VAL A 1 266 ? -4.125 -15.044 7.486 1.00 97.25 266 VAL A N 1
ATOM 2093 C CA . VAL A 1 266 ? -4.263 -14.169 8.664 1.00 97.25 266 VAL A CA 1
ATOM 2094 C C . VAL A 1 266 ? -4.428 -15.005 9.929 1.00 97.25 266 VAL A C 1
ATOM 2096 O O . VAL A 1 266 ? -3.730 -14.787 10.910 1.00 97.25 266 VAL A O 1
ATOM 2099 N N . GLN A 1 267 ? -5.273 -16.030 9.896 1.00 97.38 267 GLN A N 1
ATOM 2100 C CA . GLN A 1 267 ? -5.457 -16.960 11.009 1.00 97.38 267 GLN A CA 1
ATOM 2101 C C . GLN A 1 267 ? -4.148 -17.647 11.410 1.00 97.38 267 GLN A C 1
ATOM 2103 O O . GLN A 1 267 ? -3.816 -17.747 12.590 1.00 97.38 267 GLN A O 1
ATOM 2108 N N . SER A 1 268 ? -3.362 -18.088 10.428 1.00 96.56 268 SER A N 1
ATOM 2109 C CA . SER A 1 268 ? -2.056 -18.702 10.678 1.00 96.56 268 SER A CA 1
ATOM 2110 C C . SER A 1 268 ? -1.066 -17.703 11.282 1.00 96.56 268 SER A C 1
ATOM 2112 O O . SER A 1 268 ? -0.330 -18.062 12.199 1.00 96.56 268 SER A O 1
ATOM 2114 N N . LEU A 1 269 ? -1.072 -16.454 10.805 1.00 96.56 269 LEU A N 1
ATOM 2115 C CA . LEU A 1 269 ? -0.281 -15.359 11.369 1.00 96.56 269 LEU A CA 1
ATOM 2116 C C . LEU A 1 269 ? -0.659 -15.088 12.835 1.00 96.56 269 LEU A C 1
ATOM 2118 O O . LEU A 1 269 ? 0.217 -15.048 13.696 1.00 96.56 269 LEU A O 1
ATOM 2122 N N . LEU A 1 270 ? -1.956 -14.975 13.136 1.00 96.44 270 LEU A N 1
ATOM 2123 C CA . LEU A 1 270 ? -2.464 -14.744 14.491 1.00 96.44 270 LEU A CA 1
ATOM 2124 C C . LEU A 1 270 ? -2.070 -15.875 15.456 1.00 96.44 270 LEU A C 1
ATOM 2126 O O . LEU A 1 270 ? -1.597 -15.596 16.558 1.00 96.44 270 LEU A O 1
ATOM 2130 N N . LYS A 1 271 ? -2.162 -17.143 15.024 1.00 94.94 271 LYS A N 1
ATOM 2131 C CA . LYS A 1 271 ? -1.699 -18.297 15.820 1.00 94.94 271 LYS A CA 1
ATOM 2132 C C . LYS A 1 271 ? -0.206 -18.218 16.127 1.00 94.94 271 LYS A C 1
ATOM 2134 O O . LYS A 1 271 ? 0.188 -18.441 17.269 1.00 94.94 271 LYS A O 1
ATOM 2139 N N . ARG A 1 272 ? 0.629 -17.883 15.132 1.00 93.00 272 ARG A N 1
ATOM 2140 C CA . ARG A 1 272 ? 2.082 -17.713 15.329 1.00 93.00 272 ARG A CA 1
ATOM 2141 C C . ARG A 1 272 ? 2.406 -16.585 16.308 1.00 93.00 272 ARG A C 1
ATOM 2143 O O . ARG A 1 272 ? 3.368 -16.701 17.058 1.00 93.00 272 ARG A O 1
ATOM 2150 N N . ALA A 1 273 ? 1.588 -15.536 16.334 1.00 88.69 273 ALA A N 1
ATOM 2151 C CA . ALA A 1 273 ? 1.719 -14.419 17.264 1.00 88.69 273 ALA A CA 1
ATOM 2152 C C . ALA A 1 273 ? 1.151 -14.698 18.674 1.00 88.69 273 ALA A C 1
ATOM 2154 O O . ALA A 1 273 ? 1.159 -13.804 19.518 1.00 88.69 273 ALA A O 1
ATOM 2155 N N . GLY A 1 274 ? 0.658 -15.913 18.947 1.00 87.62 274 GLY A N 1
ATOM 2156 C CA . GLY A 1 274 ? 0.127 -16.297 20.259 1.00 87.62 274 GLY A CA 1
ATOM 2157 C C . GLY A 1 274 ? -1.269 -15.747 20.568 1.00 87.62 274 GLY A C 1
ATOM 2158 O O . GLY A 1 274 ? -1.686 -15.750 21.725 1.00 87.62 274 GLY A O 1
ATOM 2159 N N . VAL A 1 275 ? -2.002 -15.279 19.556 1.00 86.00 275 VAL A N 1
ATOM 2160 C CA . VAL A 1 275 ? -3.389 -14.827 19.713 1.00 86.00 275 VAL A CA 1
ATOM 2161 C C . VAL A 1 275 ? -4.293 -16.051 19.833 1.00 86.00 275 VAL A C 1
ATOM 2163 O O . VAL A 1 275 ? -4.257 -16.941 18.983 1.00 86.00 275 VAL A O 1
ATOM 2166 N N . SER A 1 276 ? -5.105 -16.099 20.891 1.00 73.06 276 SER A N 1
ATOM 2167 C CA . SER A 1 276 ? -6.175 -17.096 21.007 1.00 73.06 276 SER A CA 1
ATOM 2168 C C . SER A 1 276 ? -7.287 -16.730 20.029 1.00 73.06 276 SER A C 1
ATOM 2170 O O . SER A 1 276 ? -7.786 -15.606 20.078 1.00 73.06 276 SER A O 1
ATOM 2172 N N . ILE A 1 277 ? -7.622 -17.655 19.131 1.00 61.12 277 ILE A N 1
ATOM 2173 C CA . ILE A 1 277 ? -8.611 -17.471 18.062 1.00 61.12 277 ILE A CA 1
ATOM 2174 C C . ILE A 1 277 ? -9.861 -18.281 18.373 1.00 61.12 277 ILE A C 1
ATOM 2176 O O . ILE A 1 277 ? -9.684 -19.462 18.754 1.00 61.12 277 ILE A O 1
#